Protein AF-A0A8H5P8Y9-F1 (afdb_monomer_lite)

InterPro domains:
  IPR058664 Beta-lactamase-like ARB_00930-like, C-terminal domain [PF26335] (44-195)

pLDDT: mean 87.3, std 11.05, range [32.31, 98.44]

Radius of gyration: 20.54 Å; chains: 1; bounding box: 55×40×62 Å

Secondary structure (DSSP, 8-state):
-EEEGGGTEEE-----STT--HHHHHHHHHHHHHHHHHHHHHHHHHHHHHHH-EEEEETTTTEEEEEE--SSSSEEEEEEEETTEE-GGGGGGGSTT-TT---SPPP-EEEEEEEEEEETTEEEEEEE---S-HHHHHHHHTT-SSTTTT-GGGG----SEETTEETTEEEEEE-TTSSEEEEEETTTTEEEEEPP---

Organism: Gibberella subglutinans (NCBI:txid42677)

Sequence (199 aa):
MAMIPDTGLVVSVLGAGPEVSSVWAQLATLNIVEALIPAMDMAARDESKARFAGQYVDKRTGSALTLSLDKGPGLVLSKWTARGFDILPNLNRFQPGRFNNTTDPAINTIRLYPTGIENKSRAARRAVFPTLSGTEADMIEGLTKVKDVTCITWHMLDRFIYNGISMDHFEFKYGKDGKAASIKSKAFDVEMKRADKKA

Structure (mmCIF, N/CA/C/O backbone):
data_AF-A0A8H5P8Y9-F1
#
_entry.id   AF-A0A8H5P8Y9-F1
#
loop_
_atom_site.group_PDB
_atom_site.id
_atom_site.type_symbol
_atom_site.label_atom_id
_atom_site.label_alt_id
_atom_site.label_comp_id
_atom_site.label_asym_id
_atom_site.label_entity_id
_atom_site.label_seq_id
_atom_site.pdbx_PDB_ins_code
_atom_site.Cartn_x
_atom_site.Cartn_y
_atom_site.Cartn_z
_atom_site.occupancy
_atom_site.B_iso_or_equiv
_atom_site.auth_seq_id
_atom_site.auth_comp_id
_atom_site.auth_asym_id
_atom_site.auth_atom_id
_atom_site.pdbx_PDB_model_num
ATOM 1 N N . MET A 1 1 ? 21.188 -5.728 -21.274 1.00 82.00 1 MET A N 1
ATOM 2 C CA . MET A 1 1 ? 20.129 -6.141 -20.332 1.00 82.00 1 MET A CA 1
ATOM 3 C C . MET A 1 1 ? 19.843 -4.971 -19.415 1.00 82.00 1 MET A C 1
ATOM 5 O O . MET A 1 1 ? 20.794 -4.337 -18.975 1.00 82.00 1 MET A O 1
ATOM 9 N N . ALA A 1 2 ? 18.574 -4.686 -19.153 1.00 88.19 2 ALA A N 1
ATOM 10 C CA . ALA A 1 2 ? 18.144 -3.721 -18.149 1.00 88.19 2 ALA A CA 1
ATOM 11 C C . ALA A 1 2 ? 17.067 -4.354 -17.266 1.00 88.19 2 ALA A C 1
ATOM 13 O O . ALA A 1 2 ? 16.270 -5.164 -17.741 1.00 88.19 2 ALA A O 1
ATOM 14 N N . MET A 1 3 ? 17.064 -3.988 -15.989 1.00 91.12 3 MET A N 1
ATOM 15 C CA . MET A 1 3 ? 16.091 -4.435 -15.000 1.00 91.12 3 MET A CA 1
ATOM 16 C C . MET A 1 3 ? 15.565 -3.215 -14.259 1.00 91.12 3 MET A C 1
ATOM 18 O O . MET A 1 3 ? 16.345 -2.352 -13.860 1.00 91.12 3 MET A O 1
ATOM 22 N N . ILE A 1 4 ? 14.250 -3.175 -14.068 1.00 88.81 4 ILE A N 1
ATOM 23 C CA . ILE A 1 4 ? 13.553 -2.161 -13.282 1.00 88.81 4 ILE A CA 1
ATOM 24 C C . ILE A 1 4 ? 12.820 -2.926 -12.176 1.00 88.81 4 ILE A C 1
ATOM 26 O O . ILE A 1 4 ? 11.704 -3.403 -12.397 1.00 88.81 4 ILE A O 1
ATOM 30 N N . PRO A 1 5 ? 13.471 -3.136 -11.016 1.00 83.56 5 PRO A N 1
ATOM 31 C CA . PRO A 1 5 ? 12.972 -4.044 -9.985 1.00 83.56 5 PRO A CA 1
ATOM 32 C C . PRO A 1 5 ? 11.555 -3.710 -9.512 1.00 83.56 5 PRO A C 1
ATOM 34 O O . PRO A 1 5 ? 10.747 -4.616 -9.332 1.00 83.56 5 PRO A O 1
ATOM 37 N N . ASP A 1 6 ? 11.234 -2.420 -9.397 1.00 78.50 6 ASP A N 1
ATOM 38 C CA . ASP A 1 6 ? 9.950 -1.944 -8.869 1.00 78.50 6 ASP A CA 1
ATOM 39 C C . ASP A 1 6 ? 8.748 -2.325 -9.743 1.00 78.50 6 ASP A C 1
ATOM 41 O O . ASP A 1 6 ? 7.641 -2.495 -9.234 1.00 78.50 6 ASP A O 1
ATOM 45 N N . THR A 1 7 ? 8.955 -2.491 -11.053 1.00 83.19 7 THR A N 1
ATOM 46 C CA . THR A 1 7 ? 7.906 -2.923 -11.990 1.00 83.19 7 THR A CA 1
ATOM 47 C C . THR A 1 7 ? 7.999 -4.405 -12.340 1.00 83.19 7 THR A C 1
ATOM 49 O O . THR A 1 7 ? 7.115 -4.935 -13.012 1.00 83.19 7 THR A O 1
ATOM 52 N N . GLY A 1 8 ? 9.072 -5.083 -11.920 1.00 86.50 8 GLY A N 1
ATOM 53 C CA . GLY A 1 8 ? 9.402 -6.437 -12.360 1.00 86.50 8 GLY A CA 1
ATOM 54 C C . GLY A 1 8 ? 9.801 -6.534 -13.839 1.00 86.50 8 GLY A C 1
ATOM 55 O O . GLY A 1 8 ? 9.919 -7.644 -14.359 1.00 86.50 8 GLY A O 1
ATOM 56 N N . LEU A 1 9 ? 10.009 -5.407 -14.535 1.00 91.00 9 LEU A N 1
ATOM 57 C CA . LEU A 1 9 ? 10.356 -5.398 -15.956 1.00 91.00 9 LEU A CA 1
ATOM 58 C C . LEU A 1 9 ? 11.836 -5.749 -16.157 1.00 91.00 9 LEU A C 1
ATOM 60 O O . LEU A 1 9 ? 12.732 -5.083 -15.631 1.00 91.00 9 LEU A O 1
ATOM 64 N N . VAL A 1 10 ? 12.092 -6.767 -16.980 1.00 93.44 10 VAL A N 1
ATOM 65 C CA . VAL A 1 10 ? 13.434 -7.156 -17.427 1.00 93.44 10 VAL A CA 1
ATOM 66 C C . VAL A 1 10 ? 13.464 -7.161 -18.949 1.00 93.44 10 VAL A C 1
ATOM 68 O O . VAL A 1 10 ? 12.667 -7.841 -19.592 1.00 93.44 10 VAL A O 1
ATOM 71 N N . VAL A 1 11 ? 14.406 -6.418 -19.526 1.00 93.00 11 VAL A N 1
ATOM 72 C CA . VAL A 1 11 ? 14.591 -6.306 -20.975 1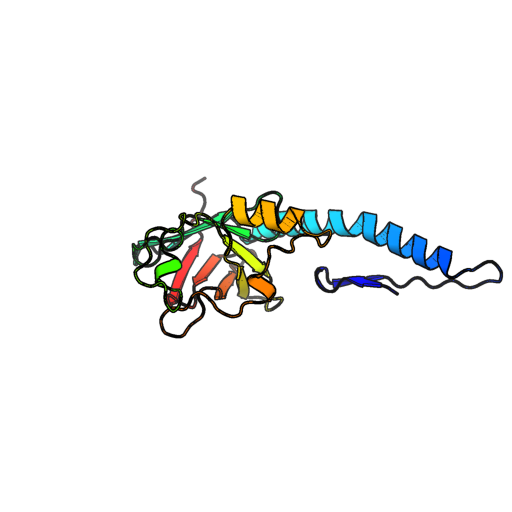.00 93.00 11 VAL A CA 1
ATOM 73 C C . VAL A 1 11 ? 15.958 -6.867 -21.351 1.00 93.00 11 VAL A C 1
ATOM 75 O O . VAL A 1 11 ? 17.000 -6.421 -20.856 1.00 93.00 11 VAL A O 1
ATOM 78 N N . SER A 1 12 ? 15.964 -7.842 -22.258 1.00 92.69 12 SER A N 1
ATOM 79 C CA . SER A 1 12 ? 17.178 -8.395 -22.855 1.00 92.69 12 SER A CA 1
ATOM 80 C C . SER A 1 12 ? 17.101 -8.265 -24.370 1.00 92.69 12 SER A C 1
ATOM 82 O O . SER A 1 12 ? 16.191 -8.803 -24.993 1.00 92.69 12 SER A O 1
ATOM 84 N N . VAL A 1 13 ? 18.054 -7.538 -24.951 1.00 90.50 13 VAL A N 1
ATOM 85 C CA . VAL A 1 13 ? 18.185 -7.361 -26.398 1.00 90.50 13 VAL A CA 1
ATOM 86 C C . VAL A 1 13 ? 19.448 -8.087 -26.838 1.00 90.50 13 VAL A C 1
ATOM 88 O O . VAL A 1 13 ? 20.534 -7.803 -26.329 1.00 90.50 13 VAL A O 1
ATOM 91 N N . LEU A 1 14 ? 19.290 -9.034 -27.760 1.00 89.12 14 LEU A N 1
ATOM 92 C CA . LEU A 1 14 ? 20.372 -9.801 -28.365 1.00 89.12 14 LEU A CA 1
ATOM 93 C C . LEU A 1 14 ? 20.488 -9.374 -29.828 1.00 89.12 14 LEU A C 1
ATOM 95 O O . LEU A 1 14 ? 19.492 -9.359 -30.546 1.00 89.12 14 LEU A O 1
ATOM 99 N N . GLY A 1 15 ? 21.695 -9.020 -30.259 1.00 85.69 15 GLY A N 1
ATOM 100 C CA . GLY A 1 15 ? 21.994 -8.684 -31.647 1.00 85.69 15 GLY A CA 1
ATOM 101 C C . GLY A 1 15 ? 23.181 -9.502 -32.141 1.00 85.69 15 GLY A C 1
ATOM 102 O O . GLY A 1 15 ? 24.115 -9.749 -31.381 1.00 85.69 15 GLY A O 1
ATOM 103 N N . ALA A 1 16 ? 23.139 -9.919 -33.403 1.00 86.81 16 ALA A N 1
ATOM 104 C CA . ALA A 1 16 ? 24.222 -10.629 -34.072 1.00 86.81 16 ALA A CA 1
ATOM 105 C C . ALA A 1 16 ? 24.412 -10.083 -35.493 1.00 86.81 16 ALA A C 1
ATOM 107 O O . ALA A 1 16 ? 23.438 -9.727 -36.155 1.00 86.81 16 ALA A O 1
ATOM 108 N N . GLY A 1 17 ? 25.663 -10.032 -35.952 1.00 86.75 17 GLY A N 1
ATOM 109 C CA . GLY A 1 17 ? 26.034 -9.556 -37.285 1.00 86.75 17 GLY A CA 1
ATOM 110 C C . GLY A 1 17 ? 27.115 -8.471 -37.250 1.00 86.75 17 GLY A C 1
ATOM 111 O O . GLY A 1 17 ? 27.328 -7.855 -36.206 1.00 86.75 17 GLY A O 1
ATOM 112 N N . PRO A 1 18 ? 27.801 -8.234 -38.381 1.00 82.56 18 PRO A N 1
ATOM 113 C CA . PRO A 1 18 ? 28.915 -7.285 -38.461 1.00 82.56 18 PRO A CA 1
ATOM 114 C C . PRO A 1 18 ? 28.489 -5.829 -38.209 1.00 82.56 18 PRO A C 1
ATOM 116 O O . PRO A 1 18 ? 29.285 -5.038 -37.719 1.00 82.56 18 PRO A O 1
ATOM 119 N N . GLU A 1 19 ? 27.221 -5.500 -38.472 1.00 80.69 19 GLU A N 1
ATOM 120 C CA . GLU A 1 19 ? 26.653 -4.152 -38.313 1.00 80.69 19 GLU A CA 1
ATOM 121 C C . GLU A 1 19 ? 26.177 -3.848 -36.877 1.00 80.69 19 GLU A C 1
ATOM 123 O O . GLU A 1 19 ? 25.710 -2.745 -36.576 1.00 80.69 19 GLU A O 1
ATOM 128 N N . VAL A 1 20 ? 26.224 -4.832 -35.971 1.00 82.50 20 VAL A N 1
ATOM 129 C CA . VAL A 1 20 ? 25.657 -4.691 -34.626 1.00 82.50 20 VAL A CA 1
ATOM 130 C C . VAL A 1 20 ? 26.631 -3.958 -33.711 1.00 82.50 20 VAL A C 1
ATOM 132 O O . VAL A 1 20 ? 27.668 -4.484 -33.317 1.00 82.50 20 VAL A O 1
ATOM 135 N N . SER A 1 21 ? 26.241 -2.754 -33.297 1.00 83.69 21 SER A N 1
ATOM 136 C CA . SER A 1 21 ? 26.879 -2.019 -32.207 1.00 83.69 21 SER A CA 1
ATOM 137 C C . SER A 1 21 ? 26.068 -2.134 -30.913 1.00 83.69 21 SER A C 1
ATOM 139 O O . SER A 1 21 ? 24.845 -2.308 -30.923 1.00 83.69 21 SER A O 1
ATOM 141 N N . SER A 1 22 ? 26.740 -1.986 -29.769 1.00 80.69 22 SER A N 1
ATOM 142 C CA . SER A 1 22 ? 26.091 -1.965 -28.449 1.00 80.69 22 SER A CA 1
ATOM 143 C C . SER A 1 22 ? 25.085 -0.816 -28.293 1.00 80.69 22 SER A C 1
ATOM 145 O O . SER A 1 22 ? 24.126 -0.944 -27.530 1.00 80.69 22 SER A O 1
ATOM 147 N N . VAL A 1 23 ? 25.258 0.273 -29.049 1.00 88.06 23 VAL A N 1
ATOM 148 C CA . VAL A 1 23 ? 24.379 1.452 -29.037 1.00 88.06 23 VAL A CA 1
ATOM 149 C C . VAL A 1 23 ? 22.965 1.095 -29.495 1.00 88.06 23 VAL A C 1
ATOM 151 O O . VAL A 1 23 ? 21.997 1.523 -28.871 1.00 88.06 23 VAL A O 1
ATOM 154 N N . TRP A 1 24 ? 22.814 0.251 -30.520 1.00 87.88 24 TRP A N 1
ATOM 155 C CA . TRP A 1 24 ? 21.490 -0.147 -31.009 1.00 87.88 24 TRP A CA 1
ATOM 156 C C . TRP A 1 24 ? 20.695 -0.942 -29.972 1.00 87.88 24 TRP A C 1
ATOM 158 O O . TRP A 1 24 ? 19.506 -0.695 -29.775 1.00 87.88 24 TRP A O 1
ATOM 168 N N . ALA A 1 25 ? 21.358 -1.849 -29.250 1.00 87.19 25 ALA A N 1
ATOM 169 C CA . ALA A 1 25 ? 20.725 -2.606 -28.173 1.00 87.19 25 ALA A CA 1
ATOM 170 C C . ALA A 1 25 ? 20.314 -1.705 -26.991 1.00 87.19 25 ALA A C 1
ATOM 172 O O . ALA A 1 25 ? 19.267 -1.928 -26.375 1.00 87.19 25 ALA A O 1
ATOM 173 N N . GLN A 1 26 ? 21.109 -0.672 -26.686 1.00 88.94 26 GLN A N 1
ATOM 174 C CA . GLN A 1 26 ? 20.781 0.322 -25.660 1.00 88.94 26 GLN A CA 1
ATOM 175 C C . GLN A 1 26 ? 19.579 1.179 -26.067 1.00 88.94 26 GLN A C 1
ATOM 177 O O . GLN A 1 26 ? 18.638 1.291 -25.287 1.00 88.94 26 GLN A O 1
ATOM 182 N N . LEU A 1 27 ? 19.561 1.712 -27.292 1.00 91.06 27 LEU A N 1
ATOM 183 C CA . LEU A 1 27 ? 18.434 2.496 -27.812 1.00 91.06 27 LEU A CA 1
ATOM 184 C C . LEU A 1 27 ? 17.139 1.679 -27.850 1.00 91.06 27 LEU A C 1
ATOM 186 O O . LEU A 1 27 ? 16.098 2.160 -27.411 1.00 91.06 27 LEU A O 1
ATOM 190 N N . ALA A 1 28 ? 17.205 0.420 -28.296 1.00 90.75 28 ALA A N 1
ATOM 191 C CA . ALA A 1 28 ? 16.057 -0.483 -28.255 1.00 90.75 28 ALA A CA 1
ATOM 192 C C . ALA A 1 28 ? 15.541 -0.673 -26.822 1.00 90.75 28 ALA A C 1
ATOM 194 O O . ALA A 1 28 ? 14.339 -0.598 -26.580 1.00 90.75 28 ALA A O 1
ATOM 195 N N . THR A 1 29 ? 16.448 -0.862 -25.859 1.00 92.12 29 THR A N 1
ATOM 196 C CA . THR A 1 29 ? 16.084 -0.984 -24.443 1.00 92.12 29 THR A CA 1
ATOM 197 C C . THR A 1 29 ? 15.414 0.291 -23.921 1.00 92.12 29 THR A C 1
ATOM 199 O O . THR A 1 29 ? 14.379 0.197 -23.268 1.00 92.12 29 THR A O 1
ATOM 202 N N . LEU A 1 30 ? 15.956 1.475 -24.230 1.00 91.75 30 LEU A N 1
ATOM 203 C CA . LEU A 1 30 ? 15.388 2.758 -23.802 1.00 91.75 30 LEU A CA 1
ATOM 204 C C . LEU A 1 30 ? 13.987 2.986 -24.377 1.00 91.75 30 LEU A C 1
ATOM 206 O O . LEU A 1 30 ? 13.077 3.289 -23.613 1.00 91.75 30 LEU A O 1
ATOM 210 N N . ASN A 1 31 ? 13.788 2.739 -25.674 1.00 93.88 31 ASN A N 1
ATOM 211 C CA . ASN A 1 31 ? 12.477 2.866 -26.320 1.00 93.88 31 ASN A CA 1
ATOM 212 C C . ASN A 1 31 ? 11.435 1.918 -25.701 1.00 93.88 31 ASN A C 1
ATOM 214 O O . ASN A 1 31 ? 10.280 2.296 -25.513 1.00 93.88 31 ASN A O 1
ATOM 218 N N . ILE A 1 32 ? 11.838 0.687 -25.358 1.00 93.88 32 ILE A N 1
ATOM 219 C CA . ILE A 1 32 ? 10.965 -0.275 -24.669 1.00 93.88 32 ILE A CA 1
ATOM 220 C C . ILE A 1 32 ? 10.563 0.263 -23.291 1.00 93.88 32 ILE A C 1
ATOM 222 O O . ILE A 1 32 ? 9.389 0.214 -22.931 1.00 93.88 32 ILE A O 1
ATOM 226 N N . VAL A 1 33 ? 11.519 0.781 -22.518 1.00 92.56 33 VAL A N 1
ATOM 227 C CA . VAL A 1 33 ? 11.270 1.310 -21.168 1.00 92.56 33 VAL A CA 1
ATOM 228 C C . VAL A 1 33 ? 10.388 2.559 -21.212 1.00 92.56 33 VAL A C 1
ATOM 230 O O . VAL A 1 33 ? 9.430 2.646 -20.446 1.00 92.56 33 VAL A O 1
ATOM 233 N N . GLU A 1 34 ? 10.666 3.489 -22.124 1.00 92.56 34 GLU A N 1
ATOM 234 C CA . GLU A 1 34 ? 9.897 4.725 -22.307 1.00 92.56 34 GLU A CA 1
ATOM 235 C C . GLU A 1 34 ? 8.431 4.443 -22.661 1.00 92.56 34 GLU A C 1
ATOM 237 O O . GLU A 1 34 ? 7.533 5.106 -22.145 1.00 92.56 34 GLU A O 1
ATOM 242 N N . ALA A 1 35 ? 8.173 3.417 -23.477 1.00 92.94 35 ALA A N 1
ATOM 243 C CA . ALA A 1 35 ? 6.818 3.018 -23.842 1.00 92.94 35 ALA A CA 1
ATOM 244 C C . ALA A 1 35 ? 6.103 2.215 -22.739 1.00 92.94 35 ALA A C 1
ATOM 246 O O . ALA A 1 35 ? 4.920 2.439 -22.474 1.00 92.94 35 ALA A O 1
ATOM 247 N N . LEU A 1 36 ? 6.790 1.255 -22.107 1.00 93.75 36 LEU A N 1
ATOM 248 C CA . LEU A 1 36 ? 6.146 0.302 -21.198 1.00 93.75 36 LEU A CA 1
ATOM 249 C C . LEU A 1 36 ? 5.931 0.847 -19.790 1.00 93.75 36 LEU A C 1
ATOM 251 O O . LEU A 1 36 ? 4.878 0.579 -19.215 1.00 93.75 36 LEU A O 1
ATOM 255 N N . ILE A 1 37 ? 6.877 1.602 -19.223 1.00 91.56 37 ILE A N 1
ATOM 256 C CA . ILE A 1 37 ? 6.769 2.054 -17.827 1.00 91.56 37 ILE A CA 1
ATOM 257 C C . ILE A 1 37 ? 5.496 2.879 -17.580 1.00 91.56 37 ILE A C 1
ATOM 259 O O . ILE A 1 37 ? 4.736 2.515 -16.680 1.00 91.56 37 ILE A O 1
ATOM 263 N N . PRO A 1 38 ? 5.163 3.900 -18.395 1.00 90.81 38 PRO A N 1
ATOM 264 C CA . PRO A 1 38 ? 3.933 4.662 -18.191 1.00 90.81 38 PRO A CA 1
ATOM 265 C C . PRO A 1 38 ? 2.666 3.808 -18.336 1.00 90.81 38 PRO A C 1
ATOM 267 O O . PRO A 1 38 ? 1.713 3.976 -17.575 1.00 90.81 38 PRO A O 1
ATOM 270 N N . ALA A 1 39 ? 2.649 2.870 -19.290 1.00 92.25 39 ALA A N 1
ATOM 271 C CA . ALA A 1 39 ? 1.513 1.977 -19.504 1.00 92.25 39 ALA A CA 1
ATOM 272 C C . ALA A 1 39 ? 1.310 1.013 -18.322 1.00 92.25 39 ALA A C 1
ATOM 274 O O . ALA A 1 39 ? 0.176 0.787 -17.893 1.00 92.25 39 ALA A O 1
ATOM 275 N N . MET A 1 40 ? 2.401 0.487 -17.759 1.00 92.19 40 MET A N 1
ATOM 276 C CA . MET A 1 40 ? 2.372 -0.349 -16.558 1.00 92.19 40 MET A CA 1
ATOM 277 C C . MET A 1 40 ? 1.883 0.437 -15.339 1.00 92.19 40 MET A C 1
ATOM 279 O O . MET A 1 40 ? 1.023 -0.059 -14.614 1.00 92.19 40 MET A O 1
ATOM 283 N N . ASP A 1 41 ? 2.350 1.674 -15.146 1.00 89.44 41 ASP A N 1
ATOM 284 C CA . ASP A 1 41 ? 1.886 2.544 -14.058 1.00 89.44 41 ASP A CA 1
ATOM 285 C C . ASP A 1 41 ? 0.381 2.830 -14.159 1.00 89.44 41 ASP A C 1
ATOM 287 O O . ASP A 1 41 ? -0.339 2.806 -13.157 1.00 89.44 41 ASP A O 1
ATOM 291 N N . MET A 1 42 ? -0.119 3.081 -15.373 1.00 91.44 42 MET A N 1
ATOM 292 C CA . MET A 1 42 ? -1.551 3.262 -15.623 1.00 91.44 42 MET A CA 1
ATOM 293 C C . MET A 1 42 ? -2.348 1.998 -15.285 1.00 91.44 42 MET A C 1
ATOM 295 O O . MET A 1 42 ? -3.313 2.073 -14.523 1.00 91.44 42 MET A O 1
ATOM 299 N N . ALA A 1 43 ? -1.913 0.836 -15.778 1.00 92.38 43 ALA A N 1
ATOM 300 C CA . ALA A 1 43 ? -2.571 -0.438 -15.499 1.00 92.38 43 ALA A CA 1
ATOM 301 C C . ALA A 1 43 ? -2.578 -0.764 -13.994 1.00 92.38 43 ALA A C 1
ATOM 303 O O . ALA A 1 43 ? -3.616 -1.131 -13.439 1.00 92.38 43 ALA A O 1
ATOM 304 N N . ALA A 1 44 ? -1.451 -0.552 -13.309 1.00 90.19 44 ALA A N 1
ATOM 305 C CA . ALA A 1 44 ? -1.321 -0.777 -11.872 1.00 90.19 44 ALA A CA 1
ATOM 306 C C . ALA A 1 44 ? -2.254 0.131 -11.056 1.00 90.19 44 ALA A C 1
ATOM 308 O O . ALA A 1 44 ? -2.826 -0.303 -10.049 1.00 90.19 44 ALA A O 1
ATOM 309 N N . ARG A 1 45 ? -2.448 1.386 -11.485 1.00 91.75 45 ARG A N 1
ATOM 310 C CA . ARG A 1 45 ? -3.406 2.315 -10.865 1.00 91.75 45 ARG A CA 1
ATOM 311 C C . ARG A 1 45 ? -4.845 1.853 -11.042 1.00 91.75 45 ARG A C 1
ATOM 313 O O . ARG A 1 45 ? -5.588 1.840 -10.060 1.00 91.75 45 ARG A O 1
ATOM 320 N N . ASP A 1 46 ? -5.236 1.457 -12.248 1.00 93.31 46 ASP A N 1
ATOM 321 C CA . ASP A 1 46 ? -6.600 0.998 -12.525 1.00 93.31 46 ASP A CA 1
ATOM 322 C C . ASP A 1 46 ? -6.931 -0.283 -11.753 1.00 93.31 46 ASP A C 1
ATOM 324 O O . ASP A 1 46 ? -7.979 -0.374 -11.100 1.00 93.31 46 ASP A O 1
ATOM 328 N N . GLU A 1 47 ? -5.994 -1.232 -11.722 1.00 92.44 47 GLU A N 1
ATOM 329 C CA . GLU A 1 47 ? -6.121 -2.449 -10.926 1.00 92.44 47 GLU A CA 1
ATOM 330 C C . GLU A 1 47 ? -6.225 -2.120 -9.429 1.00 92.44 47 GLU A C 1
ATOM 332 O O . GLU A 1 47 ? -7.138 -2.583 -8.735 1.00 92.44 47 GLU A O 1
ATOM 337 N N . SER A 1 48 ? -5.340 -1.256 -8.924 1.00 93.56 48 SER A N 1
ATOM 338 C CA . SER A 1 48 ? -5.336 -0.852 -7.517 1.00 93.56 48 SER A CA 1
ATOM 339 C C . SER A 1 48 ? -6.626 -0.135 -7.120 1.00 93.56 48 SER A C 1
ATOM 341 O O . SER A 1 48 ? -7.164 -0.368 -6.032 1.00 93.56 48 SER A O 1
ATOM 343 N N . LYS A 1 49 ? -7.173 0.697 -8.012 1.00 94.06 49 LYS A N 1
ATOM 344 C CA . LYS A 1 49 ? -8.454 1.381 -7.820 1.00 94.06 49 LYS A CA 1
ATOM 345 C C . LYS A 1 49 ? -9.598 0.389 -7.699 1.00 94.06 49 LYS A C 1
ATOM 347 O O . LYS A 1 49 ? -10.393 0.487 -6.765 1.00 94.06 49 LYS A O 1
ATOM 352 N N . ALA A 1 50 ? -9.673 -0.583 -8.603 1.00 93.81 50 ALA A N 1
ATOM 353 C CA . ALA A 1 50 ? -10.712 -1.602 -8.564 1.00 93.81 50 ALA A CA 1
ATOM 354 C C . ALA A 1 50 ? -10.598 -2.484 -7.305 1.00 93.81 50 ALA A C 1
ATOM 356 O O . ALA A 1 50 ? -11.599 -2.740 -6.618 1.00 93.81 50 ALA A O 1
ATOM 357 N N . ARG A 1 51 ? -9.376 -2.915 -6.970 1.00 94.62 51 ARG A N 1
ATOM 358 C CA . ARG A 1 51 ? -9.112 -3.871 -5.887 1.00 94.62 51 ARG A CA 1
ATOM 359 C C . ARG A 1 51 ? -9.219 -3.244 -4.501 1.00 94.62 51 ARG A C 1
ATOM 361 O O . ARG A 1 51 ? -9.887 -3.833 -3.652 1.00 94.62 51 ARG A O 1
ATOM 368 N N . PHE A 1 52 ? -8.633 -2.067 -4.271 1.00 96.25 52 PHE A N 1
ATOM 369 C CA . PHE A 1 52 ? -8.410 -1.535 -2.919 1.00 96.25 52 PHE A CA 1
ATOM 370 C C . PHE A 1 52 ? -9.156 -0.235 -2.593 1.00 96.25 52 PHE A C 1
ATOM 372 O O . PHE A 1 52 ? -9.418 0.011 -1.415 1.00 96.25 52 PHE A O 1
ATOM 379 N N . ALA A 1 53 ? -9.521 0.601 -3.571 1.00 96.50 53 ALA A N 1
ATOM 380 C CA . ALA A 1 53 ? -10.137 1.895 -3.263 1.00 96.50 53 ALA A CA 1
ATOM 381 C C . ALA A 1 53 ? -11.536 1.740 -2.642 1.00 96.50 53 ALA A C 1
ATOM 383 O O . ALA A 1 53 ? -12.358 0.936 -3.087 1.00 96.50 53 ALA A O 1
ATOM 384 N N . GLY A 1 54 ? -11.839 2.536 -1.624 1.00 96.69 54 GLY A N 1
ATOM 385 C CA . GLY A 1 54 ? -13.117 2.488 -0.925 1.00 96.69 54 GLY A CA 1
ATOM 386 C C . GLY A 1 54 ? -13.020 2.951 0.520 1.00 96.69 54 GLY A C 1
ATOM 387 O O . GLY A 1 54 ? -11.940 3.230 1.040 1.00 96.69 54 GLY A O 1
ATOM 388 N N . GLN A 1 55 ? -14.176 3.022 1.167 1.00 97.88 55 GLN A N 1
ATOM 389 C CA . GLN A 1 55 ? -14.263 3.281 2.596 1.00 97.88 55 GLN A CA 1
ATOM 390 C C . GLN A 1 55 ? -14.222 1.955 3.353 1.00 97.88 55 GLN A C 1
ATOM 392 O O . GLN A 1 55 ? -14.868 0.989 2.952 1.00 97.88 55 GLN A O 1
ATOM 397 N N . TYR A 1 56 ? -13.480 1.917 4.450 1.00 98.31 56 TYR A N 1
ATOM 398 C CA . TYR A 1 56 ? -13.383 0.774 5.344 1.00 98.31 56 TYR A CA 1
ATOM 399 C C . TYR A 1 56 ? -13.853 1.207 6.721 1.00 98.31 56 TYR A C 1
ATOM 401 O O . TYR A 1 56 ? -13.435 2.254 7.209 1.00 98.31 56 TYR A O 1
ATOM 409 N N . VAL A 1 57 ? -14.743 0.429 7.332 1.00 98.12 57 VAL A N 1
ATOM 410 C CA . VAL A 1 57 ? -15.399 0.787 8.590 1.00 98.12 57 VAL A CA 1
ATOM 411 C C . VAL A 1 57 ? -15.481 -0.429 9.509 1.00 98.12 57 VAL A C 1
ATOM 413 O O . VAL A 1 57 ? -15.825 -1.534 9.086 1.00 98.12 57 VAL A O 1
ATOM 416 N N . ASP A 1 58 ? -15.210 -0.211 10.790 1.00 97.62 58 ASP A N 1
ATOM 417 C CA . ASP A 1 58 ? -15.623 -1.076 11.889 1.00 97.62 58 ASP A CA 1
ATOM 418 C C . ASP A 1 58 ? -16.578 -0.299 12.803 1.00 97.62 58 ASP A C 1
ATOM 420 O O . ASP A 1 58 ? -16.166 0.505 13.642 1.00 97.62 58 ASP A O 1
ATOM 424 N N . LYS A 1 59 ? -17.881 -0.560 12.646 1.00 94.06 59 LYS A N 1
ATOM 425 C CA . LYS A 1 59 ? -18.939 0.120 13.409 1.00 94.06 59 LYS A CA 1
ATOM 426 C C . LYS A 1 59 ? -18.864 -0.159 14.909 1.00 94.06 59 LYS A C 1
ATOM 428 O O . LYS A 1 59 ? -19.324 0.665 15.686 1.00 94.06 59 LYS A O 1
ATOM 433 N N . ARG A 1 60 ? -18.304 -1.303 15.318 1.00 95.00 60 ARG A N 1
ATOM 434 C CA . ARG A 1 60 ? -18.236 -1.694 16.732 1.00 95.00 60 ARG A CA 1
ATOM 435 C C . ARG A 1 60 ? -17.249 -0.826 17.500 1.00 95.00 60 ARG A C 1
ATOM 437 O O . ARG A 1 60 ? -17.504 -0.480 18.645 1.00 95.00 60 ARG A O 1
ATOM 444 N N . THR A 1 61 ? -16.116 -0.507 16.881 1.00 95.12 61 THR A N 1
ATOM 445 C CA . THR A 1 61 ? -15.092 0.336 17.505 1.00 95.12 61 THR A CA 1
ATOM 446 C C . THR A 1 61 ? -15.218 1.804 17.114 1.00 95.12 61 THR A C 1
ATOM 448 O O . THR A 1 61 ? -14.595 2.642 17.749 1.00 95.12 61 THR A O 1
ATOM 451 N N . GLY A 1 62 ? -15.994 2.139 16.080 1.00 95.31 62 GLY A N 1
ATOM 452 C CA . GLY A 1 62 ? -15.988 3.488 15.510 1.00 95.31 62 GLY A CA 1
ATOM 453 C C . GLY A 1 62 ? -14.684 3.791 14.767 1.00 95.31 62 GLY A C 1
ATOM 454 O O . GLY A 1 62 ? -14.259 4.942 14.705 1.00 95.31 62 GLY A O 1
ATOM 455 N N . SER A 1 63 ? -14.015 2.759 14.244 1.00 97.94 63 SER A N 1
ATOM 456 C CA . SER A 1 63 ? -12.809 2.920 13.429 1.00 97.94 63 SER A CA 1
ATOM 457 C C . SER A 1 63 ? -13.177 2.980 11.955 1.00 97.94 63 SER A C 1
ATOM 459 O O . SER A 1 63 ? -14.056 2.245 11.498 1.00 97.94 63 SER A O 1
ATOM 461 N N . ALA A 1 64 ? -12.497 3.827 11.197 1.00 98.12 64 ALA A N 1
ATOM 462 C CA . ALA A 1 64 ? -12.709 3.947 9.766 1.00 98.12 64 ALA A CA 1
ATOM 463 C C . ALA A 1 64 ? -11.454 4.464 9.067 1.00 98.12 64 ALA A C 1
ATOM 465 O O . ALA A 1 64 ? -10.619 5.118 9.681 1.00 98.12 64 ALA A O 1
ATOM 466 N N . LEU A 1 65 ? -11.333 4.193 7.772 1.00 98.19 65 LEU A N 1
ATOM 467 C CA . LEU A 1 65 ? -10.391 4.874 6.887 1.00 98.19 65 LEU A CA 1
ATOM 468 C C . LEU A 1 65 ? -10.931 4.888 5.461 1.00 98.19 65 LEU A C 1
ATOM 470 O O . LEU A 1 65 ? -11.803 4.094 5.101 1.00 98.19 65 LEU A O 1
ATOM 474 N N . THR A 1 66 ? -10.421 5.792 4.636 1.00 98.25 66 THR A N 1
ATOM 475 C CA . THR A 1 66 ? -10.781 5.877 3.218 1.00 98.25 66 THR A CA 1
ATOM 476 C C . THR A 1 66 ? -9.539 5.731 2.360 1.00 98.25 66 THR A C 1
ATOM 478 O O . THR A 1 66 ? -8.558 6.439 2.577 1.00 98.25 66 THR A O 1
ATOM 481 N N . LEU A 1 67 ? -9.606 4.835 1.375 1.00 98.12 67 LEU A N 1
ATOM 482 C CA . LEU A 1 67 ? -8.576 4.649 0.361 1.00 98.12 67 LEU A CA 1
ATOM 483 C C . LEU A 1 67 ? -9.045 5.186 -0.986 1.00 98.12 67 LEU A C 1
ATOM 485 O O . LEU A 1 67 ? -10.121 4.823 -1.469 1.00 98.12 67 LEU A O 1
ATOM 489 N N . SER A 1 68 ? -8.212 6.001 -1.613 1.00 96.94 68 SER A N 1
ATOM 490 C CA . SER A 1 68 ? -8.416 6.543 -2.953 1.00 96.94 68 SER A CA 1
ATOM 491 C C . SER A 1 68 ? -7.122 6.477 -3.769 1.00 96.94 68 SER A C 1
ATOM 493 O O . SER A 1 68 ? -6.084 6.024 -3.288 1.00 96.94 68 SER A O 1
ATOM 495 N N . LEU A 1 69 ? -7.200 6.886 -5.034 1.00 94.75 69 LEU A N 1
ATOM 496 C CA . LEU A 1 69 ? -6.033 7.124 -5.876 1.00 94.75 69 LEU A CA 1
ATOM 497 C C . LEU A 1 69 ? -6.091 8.538 -6.435 1.00 94.75 69 LEU A C 1
ATOM 499 O O . LEU A 1 69 ? -7.173 9.069 -6.694 1.00 94.75 69 LEU A O 1
ATOM 503 N N . ASP A 1 70 ? -4.912 9.096 -6.660 1.00 91.19 70 ASP A N 1
ATOM 504 C 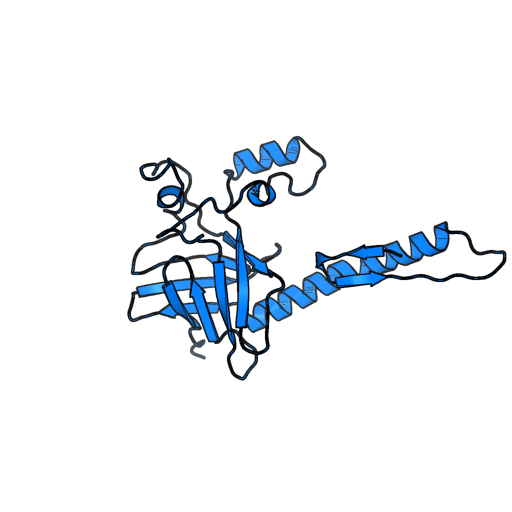CA . ASP A 1 70 ? -4.681 10.338 -7.380 1.00 91.19 70 ASP A CA 1
ATOM 505 C C . ASP A 1 70 ? -3.669 10.105 -8.518 1.00 91.19 70 ASP A C 1
ATOM 507 O O . ASP A 1 70 ? -3.420 8.969 -8.923 1.00 91.19 70 ASP A O 1
ATOM 511 N N . LYS A 1 71 ? -3.102 11.184 -9.073 1.00 86.69 71 LYS A N 1
ATOM 512 C CA . LYS A 1 71 ? -2.065 11.102 -10.117 1.00 86.69 71 LYS A CA 1
ATOM 513 C C . LYS A 1 71 ? -0.684 10.701 -9.575 1.00 86.69 71 LYS A C 1
ATOM 515 O O . LYS A 1 71 ? 0.251 10.590 -10.366 1.00 86.69 71 LYS A O 1
ATOM 520 N N . GLY A 1 72 ? -0.535 10.527 -8.262 1.00 86.00 72 GLY A N 1
ATOM 521 C CA . GLY A 1 72 ? 0.702 10.106 -7.615 1.00 86.00 72 GLY A CA 1
ATOM 522 C C . GLY A 1 72 ? 0.847 8.580 -7.547 1.00 86.00 72 GLY A C 1
ATOM 523 O O . GLY A 1 72 ? 0.013 7.837 -8.073 1.00 86.00 72 GLY A O 1
ATOM 524 N N . PRO A 1 73 ? 1.940 8.085 -6.953 1.00 85.06 73 PRO A N 1
ATOM 525 C CA . PRO A 1 73 ? 2.136 6.661 -6.707 1.00 85.06 73 PRO A CA 1
ATOM 526 C C . PRO A 1 73 ? 1.425 6.205 -5.418 1.00 85.06 73 PRO A C 1
ATOM 528 O O . PRO A 1 73 ? 1.163 7.001 -4.515 1.00 85.06 73 PRO A O 1
ATOM 531 N N . GLY A 1 74 ? 1.133 4.907 -5.313 1.00 90.12 74 GLY A N 1
ATOM 532 C CA . GLY A 1 74 ? 0.506 4.312 -4.126 1.00 90.12 74 GLY A CA 1
ATOM 533 C C . GLY A 1 74 ? -0.968 4.691 -3.909 1.00 90.12 74 GLY A C 1
ATOM 534 O O . GLY A 1 74 ? -1.561 5.481 -4.642 1.00 90.12 74 GLY A O 1
ATOM 535 N N . LEU A 1 75 ? -1.579 4.095 -2.883 1.00 95.50 75 LEU A N 1
ATOM 536 C CA . LEU A 1 75 ? -2.950 4.409 -2.465 1.00 95.50 75 LEU A CA 1
ATOM 537 C C . LEU A 1 75 ? -2.935 5.583 -1.492 1.00 95.50 75 LEU A C 1
ATOM 539 O O . LEU A 1 75 ? -2.175 5.571 -0.527 1.00 95.50 75 LEU A O 1
ATOM 543 N N . VAL A 1 76 ? -3.819 6.553 -1.683 1.00 96.50 76 VAL A N 1
ATOM 544 C CA . VAL A 1 76 ? -4.006 7.656 -0.739 1.00 96.50 76 VAL A CA 1
ATOM 545 C C . VAL A 1 76 ? -4.923 7.187 0.384 1.00 96.50 76 VAL A C 1
ATOM 547 O O . VAL A 1 76 ? -6.076 6.831 0.143 1.00 96.50 76 VAL A O 1
ATOM 550 N N . LEU A 1 77 ? -4.421 7.195 1.616 1.00 97.38 77 LEU A N 1
ATOM 551 C CA . LEU A 1 77 ? -5.207 6.971 2.824 1.00 97.38 77 LEU A CA 1
ATOM 552 C C . LEU A 1 77 ? -5.570 8.317 3.445 1.00 97.38 77 LEU A C 1
ATOM 554 O O . LEU A 1 77 ? -4.712 9.170 3.663 1.00 97.38 77 LEU A O 1
ATOM 558 N N . SER A 1 78 ? -6.853 8.487 3.750 1.00 97.06 78 SER A N 1
ATOM 559 C CA . SER A 1 78 ? -7.419 9.679 4.385 1.00 97.06 78 SER A CA 1
ATOM 560 C C . SER A 1 78 ? -8.480 9.297 5.420 1.00 97.06 78 SER A C 1
ATOM 562 O O . SER A 1 78 ? -8.950 8.153 5.440 1.00 97.06 78 SER A O 1
ATOM 564 N N . LYS A 1 79 ? -8.880 10.263 6.261 1.00 96.00 79 LYS A N 1
ATOM 565 C CA . LYS A 1 79 ? -9.958 10.111 7.261 1.00 96.00 79 LYS A CA 1
ATOM 566 C C . LYS A 1 79 ? -9.779 8.862 8.131 1.00 96.00 79 LYS A C 1
ATOM 568 O O . LYS A 1 79 ? -10.694 8.048 8.247 1.00 96.00 79 LYS A O 1
ATOM 573 N N . TRP A 1 80 ? -8.570 8.665 8.651 1.00 97.00 80 TRP A N 1
ATOM 574 C CA . TRP A 1 80 ? -8.248 7.486 9.442 1.00 97.00 80 TRP A CA 1
ATOM 575 C C . TRP A 1 80 ? -8.540 7.722 10.914 1.00 97.00 80 TRP A C 1
ATOM 577 O O . TRP A 1 80 ? -7.842 8.460 11.598 1.00 97.00 80 TRP A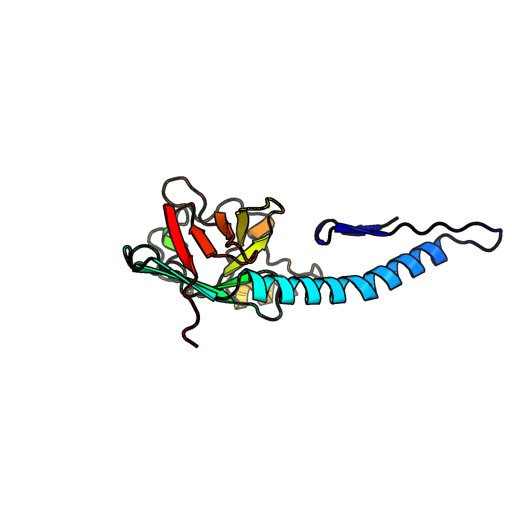 O 1
ATOM 587 N N . THR A 1 81 ? -9.561 7.029 11.393 1.00 97.31 81 THR A N 1
ATOM 588 C CA . THR A 1 81 ? -9.988 7.004 12.782 1.00 97.31 81 THR A CA 1
ATOM 589 C C . THR A 1 81 ? -9.753 5.612 13.355 1.00 97.31 81 THR A C 1
ATOM 591 O O . THR A 1 81 ? -10.176 4.615 12.764 1.00 97.31 81 THR A O 1
ATOM 594 N N . ALA A 1 82 ? -9.126 5.525 14.526 1.00 96.19 82 ALA A N 1
ATOM 595 C CA . ALA A 1 82 ? -9.018 4.289 15.293 1.00 96.19 82 ALA A CA 1
ATOM 596 C C . ALA A 1 82 ? -9.725 4.467 16.638 1.00 96.19 82 ALA A C 1
ATOM 598 O O . ALA A 1 82 ? -9.346 5.314 17.440 1.00 96.19 82 ALA A O 1
ATOM 599 N N . ARG A 1 83 ? -10.762 3.663 16.891 1.00 96.00 83 ARG A N 1
ATOM 600 C CA . ARG A 1 83 ? -11.542 3.672 18.142 1.00 96.00 83 ARG A CA 1
ATOM 601 C C . ARG A 1 83 ? -12.090 5.061 18.517 1.00 96.00 83 ARG A C 1
ATOM 603 O O . ARG A 1 83 ? -12.015 5.467 19.671 1.00 96.00 83 ARG A O 1
ATOM 610 N N . GLY A 1 84 ? -12.588 5.810 17.529 1.00 93.88 84 GLY A N 1
ATOM 611 C CA . GLY A 1 84 ? -13.086 7.181 17.708 1.00 93.88 84 GLY A CA 1
ATOM 612 C C . GLY A 1 84 ? -12.013 8.277 17.774 1.00 93.88 84 GLY A C 1
ATOM 613 O O . GLY A 1 84 ? -12.365 9.450 17.839 1.00 93.88 84 GLY A O 1
ATOM 614 N N . PHE A 1 85 ? -10.723 7.933 17.721 1.00 94.06 85 PHE A N 1
ATOM 615 C CA . PHE A 1 85 ? -9.625 8.899 17.703 1.00 94.06 85 PHE A CA 1
ATOM 616 C C . PHE A 1 85 ? -9.127 9.148 16.275 1.00 94.06 85 PHE A C 1
ATOM 618 O O . PHE A 1 85 ? -8.805 8.195 15.563 1.00 94.06 85 PHE A O 1
ATOM 625 N N . ASP A 1 86 ? -9.067 10.412 15.848 1.00 93.81 86 ASP A N 1
ATOM 626 C CA . ASP A 1 86 ? -8.560 10.787 14.523 1.00 93.81 86 ASP A CA 1
ATOM 627 C C . ASP A 1 86 ? -7.029 10.744 14.497 1.00 93.81 86 ASP A C 1
ATOM 629 O O . ASP A 1 86 ? -6.360 11.458 15.245 1.00 93.81 86 ASP A O 1
ATOM 633 N N . ILE A 1 87 ? -6.473 9.875 13.658 1.00 93.56 87 ILE A N 1
ATOM 634 C CA . ILE A 1 87 ? -5.059 9.512 13.699 1.00 93.56 87 ILE A CA 1
ATOM 635 C C . ILE A 1 87 ? -4.206 10.517 12.939 1.00 93.56 87 ILE A C 1
ATOM 637 O O . ILE A 1 87 ? -3.177 10.934 13.460 1.00 93.56 87 ILE A O 1
ATOM 641 N N . LEU A 1 88 ? -4.611 10.915 11.728 1.00 91.69 88 LEU A N 1
ATOM 642 C CA . LEU A 1 88 ? -3.742 11.681 10.823 1.00 91.69 88 LEU A CA 1
ATOM 643 C C . LEU A 1 88 ? -3.376 13.067 11.386 1.00 91.69 88 LEU A C 1
ATOM 645 O O . LEU A 1 88 ? -2.179 13.356 11.475 1.00 91.69 88 LEU A O 1
ATOM 649 N N . PRO A 1 89 ? -4.333 13.871 11.895 1.00 89.62 89 PRO A N 1
ATOM 650 C CA . PRO A 1 89 ? -4.012 15.155 12.521 1.00 89.62 89 PRO A CA 1
ATOM 651 C C . PRO A 1 89 ? -3.211 15.014 13.821 1.00 89.62 89 PRO A C 1
ATOM 653 O O . PRO A 1 89 ? -2.596 15.972 14.276 1.00 89.62 89 PRO A O 1
ATOM 656 N N . ASN A 1 90 ? -3.214 13.824 14.428 1.00 89.25 90 ASN A N 1
ATOM 657 C CA . ASN A 1 90 ? -2.579 13.545 15.712 1.00 89.25 90 ASN A CA 1
ATOM 658 C C . ASN A 1 90 ? -1.351 12.628 15.591 1.00 89.25 90 ASN A C 1
ATOM 660 O O . ASN A 1 90 ? -0.898 12.094 16.604 1.00 89.25 90 ASN A O 1
ATOM 664 N N . LEU A 1 91 ? -0.791 12.437 14.388 1.00 87.31 91 LEU A N 1
ATOM 665 C CA . LEU A 1 91 ? 0.307 11.491 14.151 1.00 87.31 91 LEU A CA 1
ATOM 666 C C . LEU A 1 91 ? 1.515 11.732 15.065 1.00 87.31 91 LEU A C 1
ATOM 668 O O . LEU A 1 91 ? 2.099 10.780 15.576 1.00 87.31 91 LEU A O 1
ATOM 672 N N . ASN A 1 92 ? 1.842 12.991 15.360 1.00 84.94 92 ASN A N 1
ATOM 673 C CA . ASN A 1 92 ? 2.959 13.348 16.241 1.00 84.94 92 ASN A CA 1
ATOM 674 C C . ASN A 1 92 ? 2.851 12.786 17.659 1.00 84.94 92 ASN A C 1
ATOM 676 O O . ASN A 1 92 ? 3.876 12.556 18.301 1.00 84.94 92 ASN A O 1
ATOM 680 N N . ARG A 1 93 ? 1.636 12.474 18.124 1.00 86.56 93 ARG A N 1
ATOM 681 C CA . ARG A 1 93 ? 1.426 11.798 19.409 1.00 86.56 93 ARG A CA 1
ATOM 682 C C . ARG A 1 93 ? 1.953 10.366 19.433 1.00 86.56 93 ARG A C 1
ATOM 684 O O . ARG A 1 93 ? 2.061 9.788 20.503 1.00 86.56 93 ARG A O 1
ATOM 691 N N . PHE A 1 94 ? 2.275 9.792 18.280 1.00 87.00 94 PHE A N 1
ATOM 692 C CA . PHE A 1 94 ? 2.853 8.455 18.154 1.00 87.00 94 PHE A CA 1
ATOM 693 C C . PHE A 1 94 ? 4.339 8.491 17.795 1.00 87.00 94 PHE A C 1
ATOM 695 O O . PHE A 1 94 ? 4.950 7.444 17.581 1.00 87.00 94 PHE A O 1
ATOM 702 N N . GLN A 1 95 ? 4.926 9.686 17.715 1.00 84.69 95 GLN A N 1
ATOM 703 C CA . GLN A 1 95 ? 6.336 9.851 17.423 1.00 84.69 95 GLN A CA 1
ATOM 704 C C . GLN A 1 95 ? 7.142 9.990 18.725 1.00 84.69 95 GLN A C 1
ATOM 706 O O . GLN A 1 95 ? 6.820 10.848 19.557 1.00 84.69 95 GLN A O 1
ATOM 711 N N . PRO A 1 96 ? 8.241 9.228 18.887 1.00 78.38 96 PRO A N 1
ATOM 712 C CA . PRO A 1 96 ? 9.164 9.410 19.999 1.00 78.38 96 PRO A CA 1
ATOM 713 C C . PRO A 1 96 ? 9.605 10.874 20.146 1.00 78.38 96 PRO A C 1
ATOM 715 O O . PRO A 1 96 ? 10.021 11.521 19.184 1.00 78.38 96 PRO A O 1
ATOM 718 N N . GLY A 1 97 ? 9.476 11.412 21.360 1.00 79.31 97 GLY A N 1
ATOM 719 C CA . GLY A 1 97 ? 9.877 12.782 21.694 1.00 79.31 97 GLY A CA 1
ATOM 720 C C . GLY A 1 97 ? 8.908 13.890 21.257 1.00 79.31 97 GLY A C 1
ATOM 721 O O . GLY A 1 97 ? 9.187 15.051 21.536 1.00 79.31 97 GLY A O 1
ATOM 722 N N . ARG A 1 98 ? 7.771 13.576 20.612 1.00 78.06 98 ARG A N 1
ATOM 723 C CA . ARG A 1 98 ? 6.771 14.579 20.172 1.00 78.06 98 ARG A CA 1
ATOM 724 C C . ARG A 1 98 ? 5.357 14.359 20.715 1.00 78.06 98 ARG A C 1
ATOM 726 O O . ARG A 1 98 ? 4.423 15.007 20.258 1.00 78.06 98 ARG A O 1
ATOM 733 N N . PHE A 1 99 ? 5.205 13.532 21.748 1.00 72.88 99 PHE A N 1
ATOM 734 C CA . PHE A 1 99 ? 3.911 13.161 22.342 1.00 72.88 99 PHE A CA 1
ATOM 735 C C . PHE A 1 99 ? 3.011 14.351 22.745 1.00 72.88 99 PHE A C 1
ATOM 737 O O . PHE A 1 99 ? 1.791 14.246 22.648 1.00 72.88 99 PHE A O 1
ATOM 744 N N . ASN A 1 100 ? 3.604 15.487 23.140 1.00 76.25 100 ASN A N 1
ATOM 745 C CA . ASN A 1 100 ? 2.888 16.716 23.520 1.00 76.25 100 ASN A CA 1
ATOM 746 C C . ASN A 1 100 ? 2.863 17.795 22.423 1.00 76.25 100 ASN A C 1
ATOM 748 O O . ASN A 1 100 ? 2.326 18.877 22.650 1.00 76.25 100 ASN A O 1
ATOM 752 N N . ASN A 1 101 ? 3.452 17.544 21.252 1.00 70.19 101 ASN A N 1
ATOM 753 C CA . ASN A 1 101 ? 3.491 18.530 20.178 1.00 70.19 101 ASN A CA 1
ATOM 754 C C . ASN A 1 101 ? 2.148 18.543 19.428 1.00 70.19 101 ASN A C 1
ATOM 756 O O . ASN A 1 101 ? 1.808 17.596 18.717 1.00 70.19 101 ASN A O 1
ATOM 760 N N . THR A 1 102 ? 1.402 19.636 19.590 1.00 66.06 102 THR A N 1
ATOM 761 C CA . THR A 1 102 ? 0.141 19.922 18.885 1.00 66.06 102 THR A CA 1
ATOM 762 C C . THR A 1 102 ? 0.265 21.085 17.896 1.00 66.06 102 THR A C 1
ATOM 764 O O . THR A 1 102 ? -0.749 21.561 17.397 1.00 66.06 102 THR A O 1
ATOM 767 N N . THR A 1 103 ? 1.477 21.602 17.672 1.00 65.25 103 THR A N 1
ATOM 768 C CA . THR A 1 103 ? 1.728 22.828 16.895 1.00 65.25 103 THR A CA 1
ATOM 769 C C . THR A 1 103 ? 2.126 22.566 15.446 1.00 65.25 103 THR A C 1
ATOM 771 O O . THR A 1 103 ? 2.062 23.481 14.630 1.00 65.25 103 THR A O 1
ATOM 774 N N . ASP A 1 104 ? 2.536 21.343 15.113 1.00 67.50 104 ASP A N 1
ATOM 775 C CA . ASP A 1 104 ? 2.895 20.988 13.738 1.00 67.50 104 ASP A CA 1
ATOM 776 C C . ASP A 1 104 ? 1.635 20.927 12.839 1.00 67.50 104 ASP A C 1
ATOM 778 O O . ASP A 1 104 ? 0.551 20.568 13.316 1.00 67.50 104 ASP A O 1
ATOM 782 N N . PRO A 1 105 ? 1.754 21.229 11.531 1.00 65.25 105 PRO A N 1
ATOM 783 C CA . PRO A 1 105 ? 0.637 21.138 10.597 1.00 65.25 105 PRO A CA 1
ATOM 784 C C . PRO A 1 105 ? 0.014 19.739 10.586 1.00 65.25 105 PRO A C 1
ATOM 786 O O . PRO A 1 105 ? 0.717 18.731 10.493 1.00 65.25 105 PRO A O 1
ATOM 789 N N . ALA A 1 106 ? -1.318 19.680 10.632 1.00 73.12 106 ALA A N 1
ATOM 790 C CA . ALA A 1 106 ? -2.044 18.419 10.577 1.00 73.12 106 ALA A CA 1
ATOM 791 C C . ALA A 1 106 ? -1.795 17.708 9.238 1.00 73.12 106 ALA A C 1
ATOM 793 O O . ALA A 1 106 ? -2.129 18.219 8.164 1.00 73.12 106 ALA A O 1
ATOM 794 N N . ILE A 1 107 ? -1.244 16.497 9.303 1.00 84.25 107 ILE A N 1
ATOM 795 C CA . ILE A 1 107 ? -1.205 15.588 8.160 1.00 84.25 107 ILE A CA 1
ATOM 796 C C . ILE A 1 107 ? -2.639 15.113 7.925 1.00 84.25 107 ILE A C 1
ATOM 798 O O . ILE A 1 107 ? -3.281 14.599 8.833 1.00 84.25 107 ILE A O 1
ATOM 802 N N . ASN A 1 108 ? -3.148 15.269 6.705 1.00 88.62 108 ASN A N 1
ATOM 803 C CA . ASN A 1 108 ? -4.523 14.878 6.362 1.00 88.62 108 ASN A CA 1
ATOM 804 C C . ASN A 1 108 ? -4.589 13.619 5.491 1.00 88.62 108 ASN A C 1
ATOM 806 O O . ASN A 1 108 ? -5.645 12.991 5.368 1.00 88.62 108 ASN A O 1
ATOM 810 N N . THR A 1 109 ? -3.463 13.248 4.880 1.00 91.88 109 THR A N 1
ATOM 811 C CA . THR A 1 109 ? -3.347 12.104 3.975 1.00 91.88 109 THR A CA 1
ATOM 812 C C . THR A 1 109 ? -1.965 11.473 4.060 1.00 91.88 109 THR A C 1
ATOM 814 O O . THR A 1 109 ? -0.971 12.184 4.192 1.00 91.88 109 THR A O 1
ATOM 817 N N . ILE A 1 110 ? -1.897 10.154 3.900 1.00 92.12 110 ILE A N 1
ATOM 818 C CA . ILE A 1 110 ? -0.646 9.388 3.767 1.00 92.12 110 ILE A CA 1
ATOM 819 C C . ILE A 1 110 ? -0.747 8.444 2.569 1.00 92.12 110 ILE A C 1
ATOM 821 O O . ILE A 1 110 ? -1.840 8.240 2.037 1.00 92.12 110 ILE A O 1
ATOM 825 N N . ARG A 1 111 ? 0.371 7.850 2.142 1.00 92.75 111 ARG A N 1
ATOM 826 C CA . ARG A 1 111 ? 0.384 6.911 1.009 1.00 92.75 111 ARG A CA 1
ATOM 827 C C . ARG A 1 111 ? 0.685 5.491 1.462 1.00 92.75 111 ARG A C 1
ATOM 829 O O . ARG A 1 111 ? 1.592 5.293 2.257 1.00 92.75 111 ARG A O 1
ATOM 836 N N . LEU A 1 112 ? -0.044 4.506 0.944 1.00 94.25 112 LEU A N 1
ATOM 837 C CA . LEU A 1 112 ? 0.255 3.084 1.116 1.00 94.25 112 LEU A CA 1
ATOM 838 C C . LEU A 1 112 ? 0.908 2.529 -0.147 1.00 94.25 112 LEU A C 1
ATOM 840 O O . LEU A 1 112 ? 0.343 2.633 -1.239 1.00 94.25 112 LEU A O 1
ATOM 844 N N . TYR A 1 113 ? 2.044 1.865 0.024 1.00 91.56 113 TYR A N 1
ATOM 845 C CA . TYR A 1 113 ? 2.809 1.237 -1.044 1.00 91.56 113 TYR A CA 1
ATOM 846 C C . TYR A 1 113 ? 2.775 -0.293 -0.941 1.00 91.56 113 TYR A C 1
ATOM 848 O O . TYR A 1 113 ? 2.683 -0.841 0.167 1.00 91.56 113 TYR A O 1
ATOM 856 N N . PRO A 1 114 ? 2.821 -1.008 -2.081 1.00 91.31 114 PRO A N 1
ATOM 857 C CA . PRO A 1 114 ? 3.018 -2.452 -2.095 1.00 91.31 114 PRO A CA 1
ATOM 858 C C . PRO A 1 114 ? 4.346 -2.831 -1.442 1.00 91.31 114 PRO A C 1
ATOM 860 O O . PRO A 1 114 ? 5.357 -2.177 -1.657 1.00 91.31 114 PRO A O 1
ATOM 863 N N . THR A 1 115 ? 4.341 -3.902 -0.648 1.00 91.06 115 THR A N 1
ATOM 864 C CA . THR A 1 115 ? 5.567 -4.478 -0.066 1.00 91.06 115 THR A CA 1
ATOM 865 C C . THR A 1 115 ? 6.082 -5.685 -0.852 1.00 91.06 115 THR A C 1
ATOM 867 O O . THR A 1 115 ? 7.065 -6.295 -0.452 1.00 91.06 115 THR A O 1
ATOM 870 N N . GLY A 1 116 ? 5.371 -6.106 -1.905 1.00 89.12 116 GLY A N 1
ATOM 871 C CA . GLY A 1 116 ? 5.604 -7.382 -2.594 1.00 89.12 116 GLY A CA 1
ATOM 872 C C . GLY A 1 116 ? 5.156 -8.624 -1.807 1.00 89.12 116 GLY A C 1
ATOM 873 O O . GLY A 1 116 ? 5.126 -9.718 -2.361 1.00 89.12 116 GLY A O 1
ATOM 874 N N . ILE A 1 117 ? 4.754 -8.476 -0.538 1.00 92.69 117 ILE A N 1
ATOM 875 C CA . ILE A 1 117 ? 4.281 -9.582 0.304 1.00 92.69 117 ILE A CA 1
ATOM 876 C C . ILE A 1 117 ? 2.775 -9.761 0.082 1.00 92.69 117 ILE A C 1
ATOM 878 O O . ILE A 1 117 ? 1.945 -9.081 0.694 1.00 92.69 117 ILE A O 1
ATOM 882 N N . GLU A 1 118 ? 2.420 -10.678 -0.814 1.00 94.12 118 GLU A N 1
ATOM 883 C CA . GLU A 1 118 ? 1.042 -10.965 -1.212 1.00 94.12 118 GLU A CA 1
ATOM 884 C C . GLU A 1 118 ? 0.850 -12.467 -1.468 1.00 94.12 118 GLU A C 1
ATOM 886 O O . GLU A 1 118 ? 1.729 -13.158 -1.976 1.00 94.12 118 GLU A O 1
ATOM 891 N N . ASN A 1 119 ? -0.312 -12.994 -1.087 1.00 94.19 119 ASN A N 1
ATOM 892 C CA . ASN A 1 119 ? -0.760 -14.342 -1.415 1.00 94.19 119 ASN A CA 1
ATOM 893 C C . ASN A 1 119 ? -2.227 -14.304 -1.870 1.00 94.19 119 ASN A C 1
ATOM 895 O O . ASN A 1 119 ? -2.871 -13.258 -1.853 1.00 94.19 119 ASN A O 1
ATOM 899 N N . LYS A 1 120 ? -2.796 -15.464 -2.218 1.00 91.62 120 LYS A N 1
ATOM 900 C CA . LYS A 1 120 ? -4.175 -15.572 -2.737 1.00 91.62 120 LYS A CA 1
ATOM 901 C C . LYS A 1 120 ? -5.262 -14.979 -1.826 1.00 91.62 120 LYS A C 1
ATOM 903 O O . LYS A 1 120 ? -6.371 -14.743 -2.286 1.00 91.62 120 LYS A O 1
ATOM 908 N N . SER A 1 121 ? -4.977 -14.777 -0.541 1.00 94.38 121 SER A N 1
ATOM 909 C CA . SER A 1 121 ? -5.945 -14.326 0.465 1.00 94.38 121 SER A CA 1
ATOM 910 C C . SER A 1 121 ? -5.608 -12.983 1.108 1.00 94.38 121 SER A C 1
ATOM 912 O O . SER A 1 121 ? -6.495 -12.373 1.709 1.00 94.38 121 SER A O 1
ATOM 914 N N . ARG A 1 122 ? -4.350 -12.529 1.035 1.00 96.44 122 ARG A N 1
ATOM 915 C CA . ARG A 1 122 ? -3.869 -11.357 1.773 1.00 96.44 122 ARG A CA 1
ATOM 916 C C . ARG A 1 122 ? -2.760 -10.618 1.051 1.00 96.44 122 ARG A C 1
ATOM 918 O O . ARG A 1 122 ? -1.952 -11.238 0.371 1.00 96.44 122 ARG A O 1
ATOM 925 N N . ALA A 1 123 ? -2.656 -9.326 1.335 1.00 96.75 123 ALA A N 1
ATOM 926 C CA . ALA A 1 123 ? -1.505 -8.512 0.974 1.00 96.75 123 ALA A CA 1
ATOM 927 C C . ALA A 1 123 ? -1.104 -7.575 2.100 1.00 96.75 123 ALA A C 1
ATOM 929 O O . ALA A 1 123 ? -1.966 -6.979 2.745 1.00 96.75 123 ALA A O 1
ATOM 930 N N . ALA A 1 124 ? 0.198 -7.384 2.272 1.00 96.69 124 ALA A N 1
ATOM 931 C CA . ALA A 1 124 ? 0.728 -6.319 3.102 1.00 96.69 124 ALA A CA 1
ATOM 932 C C . ALA A 1 124 ? 0.947 -5.046 2.270 1.00 96.69 124 ALA A C 1
ATOM 934 O O . ALA A 1 124 ? 1.297 -5.087 1.082 1.00 96.69 124 ALA A O 1
ATOM 935 N N . ARG A 1 125 ? 0.714 -3.898 2.904 1.00 95.12 125 ARG A N 1
ATOM 936 C CA . ARG A 1 125 ? 1.054 -2.569 2.398 1.00 95.12 125 ARG A CA 1
ATOM 937 C C . ARG A 1 125 ? 1.754 -1.782 3.497 1.00 95.12 125 ARG A C 1
ATOM 939 O O . ARG A 1 125 ? 1.411 -1.920 4.673 1.00 95.12 125 ARG A O 1
ATOM 946 N N . ARG A 1 126 ? 2.707 -0.948 3.087 1.00 93.19 126 ARG A N 1
ATOM 947 C CA . ARG A 1 126 ? 3.441 -0.046 3.973 1.00 93.19 126 ARG A CA 1
ATOM 948 C C . ARG A 1 126 ? 2.935 1.378 3.803 1.00 93.19 126 ARG A C 1
ATOM 950 O O . ARG A 1 126 ? 2.928 1.888 2.687 1.00 93.19 126 ARG A O 1
ATOM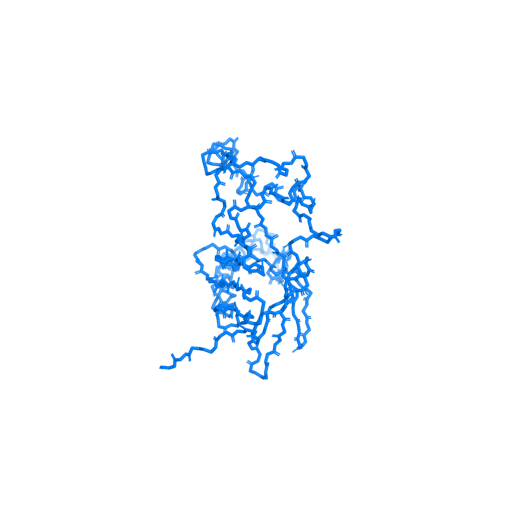 957 N N . ALA A 1 127 ? 2.522 2.014 4.888 1.00 92.31 127 ALA A N 1
ATOM 958 C CA . ALA A 1 127 ? 2.199 3.430 4.919 1.00 92.31 127 ALA A CA 1
ATOM 959 C C . ALA A 1 127 ? 3.476 4.276 5.006 1.00 92.31 127 ALA A C 1
ATOM 961 O O . ALA A 1 127 ? 4.404 3.980 5.749 1.00 92.31 127 ALA A O 1
ATOM 962 N N . VAL A 1 128 ? 3.506 5.354 4.241 1.00 88.50 128 VAL A N 1
ATOM 963 C CA . VAL A 1 128 ? 4.594 6.322 4.196 1.00 88.50 128 VAL A CA 1
ATOM 964 C C . VAL A 1 128 ? 4.031 7.654 4.654 1.00 88.50 128 VAL A C 1
ATOM 966 O O . VAL A 1 128 ? 3.047 8.158 4.103 1.00 88.50 128 VAL A O 1
ATOM 969 N N . PHE A 1 129 ? 4.653 8.193 5.695 1.00 84.50 129 PHE A N 1
ATOM 970 C CA . PHE A 1 129 ? 4.218 9.403 6.370 1.00 84.50 129 PHE A CA 1
ATOM 971 C C . PHE A 1 129 ? 5.061 10.586 5.892 1.00 84.50 129 PHE A C 1
ATOM 973 O O . PHE A 1 129 ? 6.287 10.509 5.984 1.00 84.50 129 PHE A O 1
ATOM 980 N N . PRO A 1 130 ? 4.449 11.677 5.405 1.00 77.12 130 PRO A N 1
ATOM 981 C CA . PRO A 1 130 ? 5.201 12.873 5.062 1.00 77.12 130 PRO A CA 1
ATOM 982 C C . PRO A 1 130 ? 5.864 13.431 6.325 1.00 77.12 130 PRO A C 1
ATOM 984 O O . PRO A 1 130 ? 5.241 13.510 7.383 1.00 77.12 130 PRO A O 1
ATOM 987 N N . THR A 1 131 ? 7.144 13.779 6.222 1.00 66.94 131 THR A N 1
ATOM 988 C CA . THR A 1 131 ? 7.953 14.235 7.366 1.00 66.94 131 THR A CA 1
ATOM 989 C C . THR A 1 131 ? 8.361 15.693 7.295 1.00 66.94 131 THR A C 1
ATOM 991 O O . THR A 1 131 ? 8.972 16.193 8.235 1.00 66.94 131 THR A O 1
ATOM 994 N N . LEU A 1 132 ? 8.036 16.350 6.187 1.00 68.50 132 LEU A N 1
ATOM 995 C CA . LEU A 1 132 ? 8.297 17.755 5.927 1.00 68.50 132 LEU A CA 1
ATOM 996 C C . LEU A 1 132 ? 6.964 18.446 5.661 1.00 68.50 132 LEU A C 1
ATOM 998 O O . LEU A 1 132 ? 6.052 17.846 5.080 1.00 68.50 132 LEU A O 1
ATOM 1002 N N . SER A 1 133 ? 6.848 19.701 6.085 1.00 68.19 133 SER A N 1
ATOM 1003 C CA . SER A 1 133 ? 5.766 20.559 5.604 1.00 68.19 133 SER A CA 1
ATOM 1004 C C . SER A 1 133 ? 5.913 20.794 4.093 1.00 68.19 133 SER A C 1
ATOM 1006 O O . SER A 1 133 ? 7.004 20.647 3.545 1.00 68.19 133 SER A O 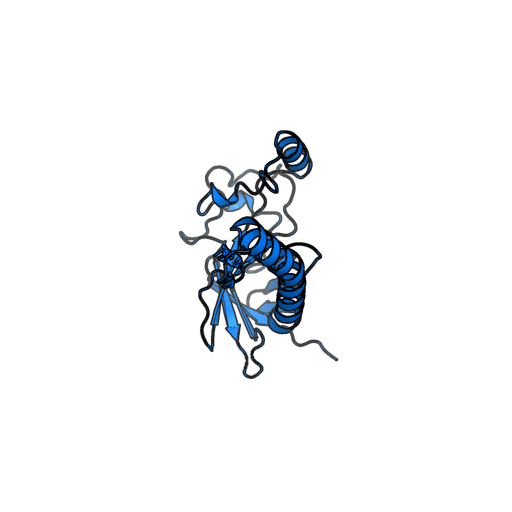1
ATOM 1008 N N . GLY A 1 134 ? 4.829 21.180 3.407 1.00 70.31 134 GLY A N 1
ATOM 1009 C CA . GLY A 1 134 ? 4.877 21.455 1.961 1.00 70.31 134 GLY A CA 1
ATOM 1010 C C . GLY A 1 134 ? 5.949 22.485 1.591 1.00 70.31 134 GLY A C 1
ATOM 1011 O O . GLY A 1 134 ? 6.732 22.252 0.682 1.00 70.31 134 GLY A O 1
ATOM 1012 N N . THR A 1 135 ? 6.070 23.561 2.375 1.00 72.94 135 THR A N 1
ATOM 1013 C CA . THR A 1 135 ? 7.079 24.609 2.164 1.00 72.94 135 THR A CA 1
ATOM 1014 C C . THR A 1 135 ? 8.512 24.098 2.326 1.00 72.94 135 THR A C 1
ATOM 1016 O O . THR A 1 135 ? 9.386 24.444 1.534 1.00 72.94 135 THR A O 1
ATOM 1019 N N . GLU A 1 136 ? 8.777 23.275 3.345 1.00 74.38 136 GLU A N 1
ATOM 1020 C CA . GLU A 1 136 ? 10.105 22.681 3.546 1.00 74.38 136 GLU A CA 1
ATOM 1021 C C . GLU A 1 136 ? 10.437 21.665 2.452 1.00 74.38 136 GLU A C 1
ATOM 1023 O O . GLU A 1 136 ? 11.580 21.606 2.001 1.00 74.38 136 GLU A O 1
ATOM 1028 N N . ALA A 1 137 ? 9.445 20.887 2.011 1.00 75.88 137 ALA A N 1
ATOM 1029 C CA . ALA A 1 137 ? 9.612 19.935 0.925 1.00 75.88 137 ALA A CA 1
ATOM 1030 C C . ALA A 1 137 ? 9.950 20.657 -0.391 1.00 75.88 137 ALA A C 1
ATOM 1032 O O . ALA A 1 137 ? 10.971 20.361 -1.004 1.00 75.88 137 ALA A O 1
ATOM 1033 N N . ASP A 1 138 ? 9.176 21.672 -0.776 1.00 79.62 138 ASP A N 1
ATOM 1034 C CA . ASP A 1 138 ? 9.416 22.433 -2.009 1.00 79.62 138 ASP A CA 1
ATOM 1035 C C . ASP A 1 138 ? 10.810 23.081 -2.022 1.00 79.62 138 ASP A C 1
ATOM 1037 O O . ASP A 1 138 ? 11.512 23.058 -3.036 1.00 79.62 138 ASP A O 1
ATOM 1041 N N . MET A 1 139 ? 11.246 23.616 -0.875 1.00 81.81 139 MET A N 1
ATOM 1042 C CA . MET A 1 139 ? 12.587 24.178 -0.727 1.00 81.81 139 MET A CA 1
ATOM 1043 C C . MET A 1 139 ? 13.671 23.119 -0.959 1.00 81.81 139 MET A C 1
ATOM 1045 O O . MET A 1 139 ? 14.606 23.368 -1.715 1.00 81.81 139 MET A O 1
ATOM 1049 N N . ILE A 1 140 ? 13.565 21.951 -0.318 1.00 78.38 140 ILE A N 1
ATOM 1050 C CA . ILE A 1 140 ? 14.592 20.902 -0.384 1.00 78.38 140 ILE A CA 1
ATOM 1051 C C . ILE A 1 140 ? 14.619 20.223 -1.762 1.00 78.38 140 ILE A C 1
ATOM 1053 O O . ILE A 1 140 ? 15.711 19.961 -2.267 1.00 78.38 140 ILE A O 1
ATOM 1057 N N . GLU A 1 141 ? 13.467 19.995 -2.402 1.00 81.31 141 GLU A N 1
ATOM 1058 C CA . GLU A 1 141 ? 13.411 19.520 -3.797 1.00 81.31 141 GLU A CA 1
ATOM 1059 C C . GLU A 1 141 ? 14.169 20.474 -4.733 1.00 81.31 141 GLU A C 1
ATOM 1061 O O . GLU A 1 141 ? 14.923 20.032 -5.595 1.00 81.31 141 GLU A O 1
ATOM 1066 N N . GLY A 1 142 ? 14.052 21.790 -4.520 1.00 82.25 142 GLY A N 1
ATOM 1067 C CA . GLY A 1 142 ? 14.766 22.799 -5.307 1.00 82.25 142 GLY A CA 1
ATOM 1068 C C . GLY A 1 142 ? 16.290 22.818 -5.120 1.00 82.25 142 GLY A C 1
ATOM 1069 O O . GLY A 1 142 ? 16.996 23.388 -5.953 1.00 82.25 142 GLY A O 1
ATOM 1070 N N . LEU A 1 143 ? 16.822 22.199 -4.059 1.00 85.62 143 LEU A N 1
ATOM 1071 C CA . LEU A 1 143 ? 18.264 22.177 -3.766 1.00 85.62 143 LEU A CA 1
ATOM 1072 C C . LEU A 1 143 ? 19.028 21.091 -4.536 1.00 85.62 143 LEU A C 1
ATOM 1074 O O . LEU A 1 143 ? 20.259 21.059 -4.492 1.00 85.62 143 LEU A O 1
ATOM 1078 N N . THR A 1 144 ? 18.338 20.192 -5.238 1.00 79.31 144 THR A N 1
ATOM 1079 C CA . THR A 1 144 ? 18.964 19.062 -5.931 1.00 79.31 144 THR A CA 1
ATOM 1080 C C . THR A 1 144 ? 18.248 18.716 -7.234 1.00 79.31 144 THR A C 1
ATOM 1082 O O . THR A 1 144 ? 17.126 19.126 -7.491 1.00 79.31 144 THR A O 1
ATOM 1085 N N . LYS A 1 145 ? 18.920 17.940 -8.091 1.00 79.94 145 LYS A N 1
ATOM 1086 C CA . LYS A 1 145 ? 18.320 17.338 -9.295 1.00 79.94 145 LYS A CA 1
ATOM 1087 C C . LYS A 1 145 ? 17.820 15.912 -9.052 1.00 79.94 145 LYS A C 1
ATOM 1089 O O . LYS A 1 145 ? 17.295 15.284 -9.968 1.00 79.94 145 LYS A O 1
ATOM 1094 N N . VAL A 1 146 ? 18.037 15.379 -7.848 1.00 72.81 146 VAL A N 1
ATOM 1095 C CA . VAL A 1 146 ? 17.515 14.073 -7.441 1.00 72.81 146 VAL A CA 1
ATOM 1096 C C . VAL A 1 146 ? 16.013 14.215 -7.257 1.00 72.81 146 VAL A C 1
ATOM 1098 O O . VAL A 1 146 ? 15.563 14.952 -6.387 1.00 72.81 146 VAL A O 1
ATOM 1101 N N . LYS A 1 147 ? 15.252 13.517 -8.096 1.00 69.31 147 LYS A N 1
ATOM 1102 C CA . LYS A 1 147 ? 13.795 13.500 -8.026 1.00 69.31 147 LYS A CA 1
ATOM 1103 C C . LYS A 1 147 ? 13.333 12.924 -6.684 1.00 69.31 147 LYS A C 1
ATOM 1105 O O . LYS A 1 147 ? 13.844 11.883 -6.272 1.00 69.31 147 LYS A O 1
ATOM 1110 N N . ASP A 1 148 ? 12.337 13.561 -6.071 1.00 71.88 148 ASP A N 1
ATOM 1111 C CA . ASP A 1 148 ? 11.681 13.102 -4.843 1.00 71.88 148 ASP A CA 1
ATOM 1112 C C . ASP A 1 148 ? 12.669 12.965 -3.662 1.00 71.88 148 ASP A C 1
ATOM 1114 O O . ASP A 1 148 ? 12.513 12.090 -2.805 1.00 71.88 148 ASP A O 1
ATOM 1118 N N . VAL A 1 149 ? 13.704 13.817 -3.595 1.00 72.94 149 VAL A N 1
ATOM 1119 C CA . VAL A 1 149 ? 14.718 13.779 -2.519 1.00 72.94 149 VAL A CA 1
ATOM 1120 C C . VAL A 1 149 ? 14.096 13.966 -1.129 1.00 72.94 149 VAL A C 1
ATOM 1122 O O . VAL A 1 149 ? 14.625 13.497 -0.121 1.00 72.94 149 VAL A O 1
ATOM 1125 N N . THR A 1 150 ? 12.949 14.642 -1.062 1.00 72.12 150 THR A N 1
ATOM 1126 C CA . THR A 1 150 ? 12.206 14.902 0.176 1.00 72.12 150 THR A CA 1
ATOM 1127 C C . THR A 1 150 ? 11.401 13.708 0.651 1.00 72.12 150 THR A C 1
ATOM 1129 O O . THR A 1 150 ? 10.875 13.720 1.768 1.00 72.12 150 THR A O 1
ATOM 1132 N N . CYS A 1 151 ? 11.382 12.626 -0.128 1.00 70.12 151 CYS A N 1
ATOM 1133 C CA . CYS A 1 151 ? 10.937 11.308 0.297 1.00 70.12 151 CYS A CA 1
ATOM 1134 C C . CYS A 1 151 ? 11.964 10.672 1.262 1.00 70.12 151 CYS A C 1
ATOM 1136 O O . CYS A 1 151 ? 12.405 9.534 1.095 1.00 70.12 151 CYS A O 1
ATOM 1138 N N . ILE A 1 152 ? 12.344 11.400 2.323 1.00 68.06 152 ILE A N 1
ATOM 1139 C CA . ILE A 1 152 ? 13.345 10.990 3.325 1.00 68.06 152 ILE A CA 1
ATOM 1140 C C . ILE A 1 152 ? 12.859 9.773 4.131 1.00 68.06 152 ILE A C 1
ATOM 1142 O O . ILE A 1 152 ? 13.609 9.171 4.891 1.00 68.06 152 ILE A O 1
ATOM 1146 N N . THR A 1 153 ? 11.611 9.345 3.945 1.00 62.16 153 THR A N 1
ATOM 1147 C CA . THR A 1 153 ? 11.054 8.143 4.570 1.00 62.16 153 THR A CA 1
ATOM 1148 C C . THR A 1 153 ? 11.858 6.881 4.264 1.00 62.16 153 THR A C 1
ATOM 1150 O O . THR A 1 153 ? 11.856 5.970 5.079 1.00 62.16 153 THR A O 1
ATOM 1153 N N . TRP A 1 154 ? 12.607 6.833 3.157 1.00 62.34 154 TRP A N 1
ATOM 1154 C CA . TRP A 1 154 ? 13.565 5.750 2.889 1.00 62.34 154 TRP A CA 1
ATOM 1155 C C . TRP A 1 154 ? 14.772 5.744 3.845 1.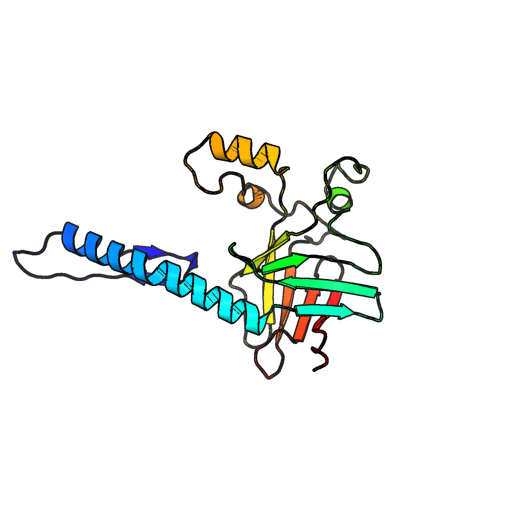00 62.34 154 TRP A C 1
ATOM 1157 O O . TRP A 1 154 ? 15.351 4.691 4.095 1.00 62.34 154 TRP A O 1
ATOM 1167 N N . HIS A 1 155 ? 15.124 6.894 4.425 1.00 64.62 155 HIS A N 1
ATOM 1168 C CA . HIS A 1 155 ? 16.173 7.047 5.439 1.00 64.62 155 HIS A CA 1
ATOM 1169 C C . HIS A 1 155 ? 15.670 6.860 6.877 1.00 64.62 155 HIS A C 1
ATOM 1171 O O . HIS A 1 155 ? 16.471 6.883 7.810 1.00 64.62 155 HIS A O 1
ATOM 1177 N N . MET A 1 156 ? 14.361 6.696 7.089 1.00 65.31 156 MET A N 1
ATOM 1178 C CA . MET A 1 156 ? 13.769 6.635 8.425 1.00 65.31 156 MET A CA 1
ATOM 1179 C C . MET A 1 156 ? 12.953 5.360 8.610 1.00 65.31 156 MET A C 1
ATOM 1181 O O . MET A 1 156 ? 11.921 5.164 7.974 1.00 65.31 156 MET A O 1
ATOM 1185 N N . LEU A 1 157 ? 13.394 4.507 9.532 1.00 64.12 157 LEU A N 1
ATOM 1186 C CA . LEU A 1 157 ? 12.654 3.315 9.937 1.00 64.12 157 LEU A CA 1
ATOM 1187 C C . LEU A 1 157 ? 11.678 3.667 11.072 1.00 64.12 157 LEU A C 1
ATOM 1189 O O . LEU A 1 157 ? 12.068 4.306 12.045 1.00 64.12 157 LEU A O 1
ATOM 1193 N N . ASP A 1 158 ? 10.416 3.256 10.919 1.00 64.75 158 ASP A N 1
ATOM 1194 C CA . ASP A 1 158 ? 9.381 3.157 11.961 1.00 64.75 158 ASP A CA 1
ATOM 1195 C C . ASP A 1 158 ? 9.249 4.357 12.914 1.00 64.75 158 ASP A C 1
ATOM 1197 O O . ASP A 1 158 ? 9.359 4.252 14.133 1.00 64.75 158 ASP A O 1
ATOM 1201 N N . ARG A 1 159 ? 8.957 5.532 12.349 1.00 73.44 159 ARG A N 1
ATOM 1202 C CA . ARG A 1 159 ? 8.861 6.790 13.109 1.00 73.44 159 ARG A CA 1
ATOM 1203 C C . ARG A 1 159 ? 7.612 6.907 13.991 1.00 73.44 159 ARG A C 1
ATOM 1205 O O . ARG A 1 159 ? 7.652 7.598 15.007 1.00 73.44 159 ARG A O 1
ATOM 1212 N N . PHE A 1 160 ? 6.516 6.261 13.599 1.00 86.88 160 PHE A N 1
ATOM 1213 C CA . PHE A 1 160 ? 5.243 6.298 14.317 1.00 86.88 160 PHE A CA 1
ATOM 1214 C C . PHE A 1 160 ? 4.937 4.910 14.864 1.00 86.88 160 PHE A C 1
ATOM 1216 O O . PHE A 1 160 ? 4.721 3.968 14.099 1.00 86.88 160 PHE A O 1
ATOM 1223 N N . ILE A 1 161 ? 4.944 4.783 16.190 1.00 88.69 161 ILE A N 1
ATOM 1224 C CA . ILE A 1 161 ? 4.834 3.502 16.887 1.00 88.69 161 ILE A CA 1
ATOM 1225 C C . ILE A 1 161 ? 3.673 3.575 17.871 1.00 88.69 161 ILE A C 1
ATOM 1227 O O . ILE A 1 161 ? 3.525 4.538 18.622 1.00 88.69 161 ILE A O 1
ATOM 1231 N N . TYR A 1 162 ? 2.878 2.511 17.915 1.00 89.88 162 TYR A N 1
ATOM 1232 C CA . TYR A 1 162 ? 1.857 2.328 18.936 1.00 89.88 162 TYR A CA 1
ATOM 1233 C C . TYR A 1 162 ? 1.947 0.915 19.508 1.00 89.88 162 TYR A C 1
ATOM 1235 O O . TYR A 1 162 ? 1.990 -0.063 18.766 1.00 89.88 162 TYR A O 1
ATOM 1243 N N . ASN A 1 163 ? 2.012 0.814 20.839 1.00 86.88 163 ASN A N 1
ATOM 1244 C CA . ASN A 1 163 ? 2.143 -0.453 21.566 1.00 86.88 163 ASN A CA 1
ATOM 1245 C C . ASN A 1 163 ? 3.311 -1.343 21.075 1.00 86.88 163 ASN A C 1
ATOM 1247 O O . ASN A 1 163 ? 3.173 -2.558 20.956 1.00 86.88 163 ASN A O 1
ATOM 1251 N N . GLY A 1 164 ? 4.449 -0.728 20.730 1.00 87.38 164 GLY A N 1
ATOM 1252 C CA . GLY A 1 164 ? 5.634 -1.433 20.223 1.00 87.38 164 GLY A CA 1
ATOM 1253 C C . GLY A 1 164 ? 5.532 -1.927 18.773 1.00 87.38 164 GLY A C 1
ATOM 1254 O O . GLY A 1 164 ? 6.411 -2.653 18.323 1.00 87.38 164 GLY A O 1
ATOM 1255 N N . ILE A 1 165 ? 4.483 -1.545 18.037 1.00 91.12 165 ILE A N 1
ATOM 1256 C CA . ILE A 1 165 ? 4.255 -1.938 16.642 1.00 91.12 165 ILE A CA 1
ATOM 1257 C C . ILE A 1 165 ? 4.262 -0.690 15.753 1.00 91.12 165 ILE A C 1
ATOM 1259 O O . ILE A 1 165 ? 3.631 0.319 16.080 1.00 91.12 165 ILE A O 1
ATOM 1263 N N . SER A 1 166 ? 4.949 -0.767 14.610 1.00 90.06 166 SER A N 1
ATOM 1264 C CA . SER A 1 166 ? 4.963 0.313 13.619 1.00 90.06 166 SER A CA 1
ATOM 1265 C C . SER A 1 166 ? 3.569 0.557 13.036 1.00 90.06 166 SER A C 1
ATOM 1267 O O . SER A 1 166 ? 2.843 -0.373 12.667 1.00 90.06 166 SER A O 1
ATOM 1269 N N . MET A 1 167 ? 3.186 1.831 12.947 1.00 93.06 167 MET A N 1
ATOM 1270 C CA . MET A 1 167 ? 1.910 2.272 12.378 1.00 93.06 167 MET A CA 1
ATOM 1271 C C . MET A 1 167 ? 1.867 2.195 10.853 1.00 93.06 167 MET A C 1
ATOM 1273 O O . MET A 1 167 ? 0.803 2.409 10.272 1.00 93.06 167 MET A O 1
ATOM 1277 N N . ASP A 1 168 ? 2.987 1.885 10.201 1.00 92.06 168 ASP A N 1
ATOM 1278 C CA . ASP A 1 168 ? 3.048 1.753 8.750 1.00 92.06 168 ASP A CA 1
ATOM 1279 C C . ASP A 1 168 ? 2.508 0.415 8.219 1.00 92.06 168 ASP A C 1
ATOM 1281 O O . ASP A 1 168 ? 2.262 0.296 7.021 1.00 92.06 168 ASP A O 1
ATOM 1285 N N . HIS A 1 169 ? 2.276 -0.590 9.065 1.00 94.12 169 HIS A N 1
ATOM 1286 C CA . HIS A 1 169 ? 1.891 -1.920 8.598 1.00 94.12 169 HIS A CA 1
ATOM 1287 C C . HIS A 1 169 ? 0.367 -2.089 8.496 1.00 94.12 169 HIS A C 1
ATOM 1289 O O . HIS A 1 169 ? -0.358 -2.169 9.498 1.00 94.12 169 HIS A O 1
ATOM 1295 N N . PHE A 1 170 ? -0.108 -2.236 7.256 1.00 97.25 170 PHE A N 1
ATOM 1296 C CA . PHE A 1 170 ? -1.488 -2.583 6.930 1.00 97.25 170 PHE A CA 1
ATOM 1297 C C . PHE A 1 170 ? -1.580 -3.928 6.202 1.00 97.25 170 PHE A C 1
ATOM 1299 O O . PHE A 1 170 ? -0.807 -4.206 5.288 1.00 97.25 170 PHE A O 1
ATOM 1306 N N . GLU A 1 171 ? -2.566 -4.747 6.568 1.00 97.88 171 GLU A N 1
ATOM 1307 C CA . GLU A 1 171 ? -2.869 -6.015 5.894 1.00 97.88 171 GLU A CA 1
ATOM 1308 C C . GLU A 1 171 ? -4.260 -5.965 5.262 1.00 97.88 171 GLU A C 1
ATOM 1310 O O . GLU A 1 171 ? -5.254 -5.742 5.950 1.00 97.88 171 GLU A O 1
ATOM 1315 N N . PHE A 1 172 ? -4.358 -6.246 3.970 1.00 98.25 172 PHE A N 1
ATOM 1316 C CA . PHE A 1 172 ? -5.627 -6.505 3.303 1.00 98.25 172 PHE A CA 1
ATOM 1317 C C . PHE A 1 172 ? -5.982 -7.984 3.387 1.00 98.25 172 PHE A C 1
ATOM 1319 O O . PHE A 1 172 ? -5.107 -8.841 3.252 1.00 98.25 172 PHE A O 1
ATOM 1326 N N . LYS A 1 173 ? -7.276 -8.284 3.527 1.00 98.12 173 LYS A N 1
ATOM 1327 C CA . LYS A 1 173 ? -7.827 -9.604 3.191 1.00 98.12 173 LYS A CA 1
ATOM 1328 C C . LYS A 1 173 ? -8.699 -9.495 1.954 1.00 98.12 173 LYS A C 1
ATOM 1330 O O . LYS A 1 173 ? -9.499 -8.563 1.831 1.00 98.12 173 LYS A O 1
ATOM 1335 N N . TYR A 1 174 ? -8.565 -10.464 1.060 1.00 96.94 174 TYR A N 1
ATOM 1336 C CA . TYR A 1 174 ? -9.343 -10.520 -0.169 1.00 96.94 174 TYR A CA 1
ATOM 1337 C C . TYR A 1 174 ? -10.696 -11.200 0.026 1.00 96.94 174 TYR A C 1
ATOM 1339 O O . TYR A 1 174 ? -10.833 -12.157 0.790 1.00 96.94 174 TYR A O 1
ATOM 1347 N N . GLY A 1 175 ? -11.696 -10.683 -0.683 1.00 94.38 175 GLY A N 1
ATOM 1348 C CA . GLY A 1 175 ? -12.966 -11.348 -0.929 1.00 94.38 175 GLY A CA 1
ATOM 1349 C C . GLY A 1 175 ? -12.848 -12.378 -2.052 1.00 94.38 175 GLY A C 1
ATOM 1350 O O . GLY A 1 175 ? -11.808 -12.520 -2.696 1.00 94.38 175 GLY A O 1
ATOM 1351 N N . LYS A 1 176 ? -13.946 -13.095 -2.313 1.00 91.12 176 LYS A N 1
ATOM 1352 C CA . LYS A 1 176 ? -14.011 -14.107 -3.385 1.00 91.12 176 LYS A CA 1
ATOM 1353 C C . LYS A 1 176 ? -13.811 -13.519 -4.788 1.00 91.12 176 LYS A C 1
ATOM 1355 O O . LYS A 1 176 ? -13.436 -14.245 -5.696 1.00 91.12 176 LYS A O 1
ATOM 1360 N N . ASP A 1 177 ? -14.059 -12.224 -4.954 1.00 90.06 177 ASP A N 1
ATOM 1361 C CA . ASP A 1 177 ? -13.906 -11.472 -6.201 1.00 90.06 177 ASP A CA 1
ATOM 1362 C C . ASP A 1 177 ? -12.485 -10.906 -6.401 1.00 90.06 177 ASP A C 1
ATOM 1364 O O . ASP A 1 177 ? -12.259 -10.118 -7.317 1.00 90.06 177 ASP A O 1
ATOM 1368 N N . GLY A 1 178 ? -11.529 -11.261 -5.530 1.00 90.56 178 GLY A N 1
ATOM 1369 C CA . GLY A 1 178 ? -10.144 -10.779 -5.586 1.00 90.56 178 GLY A CA 1
ATOM 1370 C C . GLY A 1 178 ? -9.961 -9.322 -5.144 1.00 90.56 178 GLY A C 1
ATOM 1371 O O . GLY A 1 178 ? -8.838 -8.804 -5.150 1.00 90.56 178 GLY A O 1
ATOM 1372 N N . LYS A 1 179 ? -11.041 -8.648 -4.732 1.00 94.81 179 LYS A N 1
ATOM 1373 C CA . LYS A 1 179 ? -10.993 -7.293 -4.187 1.00 94.81 179 LYS A CA 1
ATOM 1374 C C . LYS A 1 179 ? -10.753 -7.328 -2.685 1.00 94.81 179 LYS A C 1
ATOM 1376 O O . LYS A 1 179 ? -11.047 -8.310 -2.010 1.00 94.81 179 LYS A O 1
ATOM 1381 N N . ALA A 1 180 ? -10.230 -6.240 -2.132 1.00 97.06 180 ALA A N 1
ATOM 1382 C CA . ALA A 1 180 ? -10.108 -6.097 -0.690 1.00 97.06 180 ALA A CA 1
ATOM 1383 C C . ALA A 1 180 ? -11.498 -6.119 -0.036 1.00 97.06 180 ALA A C 1
ATOM 1385 O O . ALA A 1 180 ? -12.349 -5.285 -0.349 1.00 97.06 180 ALA A O 1
ATOM 1386 N N . ALA A 1 181 ? -11.708 -7.071 0.871 1.00 97.31 181 ALA A N 1
ATOM 1387 C CA . ALA A 1 181 ? -12.904 -7.188 1.701 1.00 97.31 181 ALA A CA 1
ATOM 1388 C C . ALA A 1 181 ? -12.705 -6.518 3.068 1.00 97.31 181 ALA A C 1
ATOM 1390 O O . ALA A 1 181 ? -13.655 -6.013 3.668 1.00 97.31 181 ALA A O 1
ATOM 1391 N N . SER A 1 182 ? -11.467 -6.486 3.562 1.00 98.00 182 SER A N 1
ATOM 1392 C CA . SER A 1 182 ? -11.100 -5.780 4.786 1.00 98.00 182 SER A CA 1
ATOM 1393 C C . SER A 1 182 ? -9.662 -5.279 4.738 1.00 98.00 182 SER A C 1
ATOM 1395 O O . SER A 1 182 ? -8.844 -5.745 3.941 1.00 98.00 182 SER A O 1
ATOM 1397 N N . ILE A 1 183 ? -9.373 -4.329 5.620 1.00 98.44 183 ILE A N 1
ATOM 1398 C CA . ILE A 1 183 ? -8.034 -3.833 5.915 1.00 98.44 183 ILE A CA 1
ATOM 1399 C C . ILE A 1 183 ? -7.819 -3.847 7.427 1.00 98.44 183 ILE A C 1
ATOM 1401 O O . ILE A 1 183 ? -8.666 -3.385 8.195 1.00 98.44 183 ILE A O 1
ATOM 1405 N N . LYS A 1 184 ? -6.682 -4.378 7.865 1.00 97.94 184 LYS A N 1
ATOM 1406 C CA . LYS A 1 184 ? -6.250 -4.392 9.257 1.00 97.94 184 LYS A CA 1
ATOM 1407 C C . LYS A 1 184 ? -5.095 -3.424 9.443 1.00 97.94 184 LYS A C 1
ATOM 1409 O O . LYS A 1 184 ? -4.064 -3.572 8.794 1.00 97.94 184 LYS A O 1
ATOM 1414 N N . SER A 1 185 ? -5.254 -2.477 10.363 1.00 96.94 185 SER A N 1
ATOM 1415 C CA . SER A 1 185 ? -4.117 -1.733 10.901 1.00 96.94 185 SER A CA 1
ATOM 1416 C C . SER A 1 185 ? -3.473 -2.573 11.997 1.00 96.94 185 SER A C 1
ATOM 1418 O O . SER A 1 185 ? -4.138 -2.939 12.972 1.00 96.94 185 SER A O 1
ATOM 1420 N N . LYS A 1 186 ? -2.196 -2.924 11.826 1.00 96.06 186 LYS A N 1
ATOM 1421 C CA . LYS A 1 186 ? -1.501 -3.823 12.754 1.00 96.06 186 LYS A CA 1
ATOM 1422 C C . LYS A 1 186 ? -1.193 -3.158 14.083 1.00 96.06 186 LYS A C 1
ATOM 1424 O O . LYS A 1 186 ? -1.408 -3.790 15.109 1.00 96.06 186 LYS A O 1
ATOM 1429 N N . ALA A 1 187 ? -0.787 -1.892 14.059 1.00 94.50 187 ALA A N 1
ATOM 1430 C CA . ALA A 1 187 ? -0.496 -1.135 15.268 1.00 94.50 187 ALA A CA 1
ATOM 1431 C C . ALA A 1 187 ? -1.710 -1.039 16.204 1.00 94.50 187 ALA A C 1
ATOM 1433 O O . ALA A 1 187 ? -1.608 -1.362 17.381 1.00 94.50 187 ALA A O 1
ATOM 1434 N N . PHE A 1 188 ? -2.888 -0.682 15.682 1.00 95.50 188 PHE A N 1
ATOM 1435 C CA . PHE A 1 188 ? -4.097 -0.536 16.508 1.00 95.50 188 PHE A CA 1
ATOM 1436 C C . PHE A 1 188 ? -4.840 -1.851 16.773 1.00 95.50 188 PHE A C 1
ATOM 1438 O O . PHE A 1 188 ? -5.822 -1.859 17.522 1.00 95.50 188 PHE A O 1
ATOM 1445 N N . ASP A 1 189 ? -4.406 -2.945 16.143 1.00 96.12 189 ASP A N 1
ATOM 1446 C CA . ASP A 1 189 ? -5.094 -4.236 16.129 1.00 96.12 189 ASP A CA 1
ATOM 1447 C C . ASP A 1 189 ? -6.594 -4.104 15.790 1.00 96.12 189 ASP A C 1
ATOM 1449 O O . ASP A 1 189 ? -7.473 -4.648 16.456 1.00 96.12 189 ASP A O 1
ATOM 1453 N N . VAL A 1 190 ? -6.900 -3.323 14.748 1.00 96.62 190 VAL A N 1
ATOM 1454 C CA . VAL A 1 190 ? -8.274 -3.102 14.273 1.00 96.62 190 VAL A CA 1
ATOM 1455 C C . VAL A 1 190 ? -8.399 -3.524 12.819 1.00 96.62 190 VAL A C 1
ATOM 1457 O O . VAL A 1 190 ? -7.650 -3.061 11.959 1.00 96.62 190 VAL A O 1
ATOM 1460 N N . GLU A 1 191 ? -9.389 -4.372 12.545 1.00 97.94 191 GLU A N 1
ATOM 1461 C CA . GLU A 1 191 ? -9.784 -4.775 11.199 1.00 97.94 191 GLU A CA 1
ATOM 1462 C C . GLU A 1 191 ? -11.095 -4.090 10.798 1.00 97.94 191 GLU A C 1
ATOM 1464 O O . GLU A 1 191 ? -12.118 -4.240 11.462 1.00 97.94 191 GLU A O 1
ATOM 1469 N N . MET A 1 192 ? -11.057 -3.345 9.696 1.00 98.25 192 MET A N 1
ATOM 1470 C CA . MET A 1 192 ? -12.180 -2.597 9.139 1.00 98.25 192 MET A CA 1
ATOM 1471 C C . MET A 1 192 ? -12.652 -3.273 7.853 1.00 98.25 192 MET A C 1
ATOM 1473 O O . MET A 1 192 ? -11.845 -3.583 6.974 1.00 98.25 192 MET A O 1
ATOM 1477 N N . LYS A 1 193 ? -13.962 -3.502 7.725 1.00 98.12 193 LYS A N 1
ATOM 1478 C CA . LYS A 1 193 ? -14.551 -4.104 6.521 1.00 98.12 193 LYS A CA 1
ATOM 1479 C C . LYS A 1 193 ? -14.789 -3.034 5.472 1.00 98.12 193 LYS A C 1
ATOM 1481 O O . LYS A 1 193 ? -15.168 -1.916 5.816 1.00 98.12 193 LYS A O 1
ATOM 1486 N N . ARG A 1 194 ? -14.597 -3.372 4.199 1.00 97.25 194 ARG A N 1
ATOM 1487 C CA . ARG A 1 194 ? -14.969 -2.484 3.100 1.00 97.25 194 ARG A CA 1
ATOM 1488 C C . ARG A 1 194 ? -16.472 -2.223 3.177 1.00 97.25 194 ARG A C 1
ATOM 1490 O O . ARG A 1 194 ? -17.257 -3.156 3.316 1.00 97.25 194 ARG A O 1
ATOM 1497 N N . ALA A 1 195 ? -16.858 -0.956 3.151 1.00 93.25 195 ALA A N 1
ATOM 1498 C CA . ALA A 1 195 ? -18.250 -0.566 3.067 1.00 93.25 195 ALA A CA 1
ATOM 1499 C C . ALA A 1 195 ? -18.736 -0.841 1.642 1.00 93.25 195 ALA A C 1
ATOM 1501 O O . ALA A 1 195 ? -18.134 -0.361 0.677 1.00 93.25 195 ALA A O 1
ATOM 1502 N N . ASP A 1 196 ? -19.813 -1.609 1.511 1.00 74.12 196 ASP A N 1
ATOM 1503 C CA . ASP A 1 196 ? -20.466 -1.785 0.221 1.00 74.12 196 ASP A CA 1
ATOM 1504 C C . ASP A 1 196 ? -20.968 -0.422 -0.264 1.00 74.12 196 ASP A C 1
ATOM 1506 O O . ASP A 1 196 ? -21.566 0.347 0.499 1.00 74.12 196 ASP A O 1
ATOM 1510 N N . LYS A 1 197 ? -20.732 -0.108 -1.544 1.00 54.12 197 LYS A N 1
ATOM 1511 C CA . LYS A 1 197 ? -21.464 0.986 -2.183 1.00 54.12 197 LYS A CA 1
ATOM 1512 C C . LYS A 1 197 ? -22.938 0.600 -2.108 1.00 54.12 197 LYS A C 1
ATOM 1514 O O . LYS A 1 197 ? -23.339 -0.359 -2.761 1.00 54.12 197 LYS A O 1
ATOM 1519 N N . LYS A 1 198 ? -23.741 1.328 -1.325 1.00 37.12 198 LYS A N 1
ATOM 1520 C CA . LYS A 1 198 ? -25.177 1.365 -1.604 1.00 37.12 198 LYS A CA 1
ATOM 1521 C C . LYS A 1 198 ? -25.301 1.837 -3.053 1.00 37.12 198 LYS A C 1
ATOM 1523 O O . LYS A 1 198 ? -24.763 2.897 -3.378 1.00 37.12 198 LYS A O 1
ATOM 1528 N N . ALA A 1 199 ? -25.855 0.965 -3.892 1.00 32.31 199 ALA A N 1
ATOM 1529 C CA . ALA A 1 199 ? -26.247 1.288 -5.256 1.00 32.31 199 ALA A CA 1
ATOM 1530 C C . ALA A 1 199 ? -27.217 2.474 -5.252 1.00 32.31 199 ALA A C 1
ATOM 1532 O O . ALA A 1 199 ? -27.989 2.584 -4.268 1.00 32.31 199 ALA A O 1
#

Foldseek 3Di:
DDADPQLRDDDDDDDDDPPDDPVVRVVVVVVCCVPVVVVSQVVVQVVCQVFEAFKWDDPVQRFIWGWDDDPDDAIKIFQGDGSNRGCQQQQLCQFPPRVPPNPDGGGGIWGWAFPVADDQFKGKTFIQRQPDDPVRQVVVCVVDPPPPPSSCSVVDDQRGAAPNHRQGIKMFTADPVNHGQWIARPRSRDITGGDDPPD